Protein AF-A0A316YWG8-F1 (afdb_monomer_lite)

Structure (mmCIF, N/CA/C/O backbone):
data_AF-A0A316YWG8-F1
#
_entry.id   AF-A0A316YWG8-F1
#
loop_
_atom_site.group_PDB
_atom_site.id
_atom_site.type_symbol
_atom_site.label_atom_id
_atom_site.label_alt_id
_atom_site.label_comp_id
_atom_site.label_asym_id
_atom_site.label_entity_id
_atom_site.label_seq_id
_atom_site.pdbx_PDB_ins_code
_atom_site.Cartn_x
_atom_site.Cartn_y
_atom_site.Cartn_z
_atom_site.occupancy
_atom_site.B_iso_or_equiv
_atom_site.auth_seq_id
_atom_site.auth_comp_id
_atom_site.auth_asym_id
_atom_site.auth_atom_id
_atom_site.pdbx_PDB_model_num
ATOM 1 N N . MET A 1 1 ? 37.480 -2.424 -71.194 1.00 43.38 1 MET A N 1
ATOM 2 C CA . MET A 1 1 ? 38.834 -2.906 -70.848 1.00 43.38 1 MET A CA 1
ATOM 3 C C . MET A 1 1 ? 39.618 -1.777 -70.193 1.00 43.38 1 MET A C 1
ATOM 5 O O . MET A 1 1 ? 40.164 -0.928 -70.881 1.00 43.38 1 MET A O 1
ATOM 9 N N . LYS A 1 2 ? 39.596 -1.733 -68.860 1.00 41.53 2 LYS A N 1
ATOM 10 C CA . LYS A 1 2 ? 40.517 -0.982 -67.996 1.00 41.53 2 LYS A CA 1
ATOM 11 C C . LYS A 1 2 ? 40.882 -1.953 -66.865 1.00 41.53 2 LYS A C 1
ATOM 13 O O . LYS A 1 2 ? 39.951 -2.590 -66.371 1.00 41.53 2 LYS A O 1
ATOM 18 N N . PRO A 1 3 ? 42.167 -2.150 -66.537 1.00 50.19 3 PRO A N 1
ATOM 19 C CA . PRO A 1 3 ? 42.565 -3.205 -65.624 1.00 50.19 3 PRO A CA 1
ATOM 20 C C . PRO A 1 3 ? 42.399 -2.793 -64.160 1.00 50.19 3 PRO A C 1
ATOM 22 O O . PRO A 1 3 ? 42.639 -1.653 -63.766 1.00 50.19 3 PRO A O 1
ATOM 25 N N . GLU A 1 4 ? 41.968 -3.796 -63.411 1.00 38.09 4 GLU A N 1
ATOM 26 C CA . GLU A 1 4 ? 41.972 -3.977 -61.967 1.00 38.09 4 GLU A CA 1
ATOM 27 C C . GLU A 1 4 ? 43.426 -3.995 -61.458 1.00 38.09 4 GLU A C 1
ATOM 29 O O . GLU A 1 4 ? 44.280 -4.635 -62.077 1.00 38.09 4 GLU A O 1
ATOM 34 N N . LEU A 1 5 ? 43.726 -3.293 -60.360 1.00 42.53 5 LEU A N 1
ATOM 35 C CA . LEU A 1 5 ? 44.992 -3.456 -59.643 1.00 42.53 5 LEU A CA 1
ATOM 36 C C . LEU A 1 5 ? 44.695 -3.920 -58.218 1.00 42.53 5 LEU A C 1
ATOM 38 O O . LEU A 1 5 ? 44.210 -3.163 -57.378 1.00 42.53 5 LEU A O 1
ATOM 42 N N . THR A 1 6 ? 44.995 -5.192 -57.998 1.00 42.78 6 THR A N 1
ATOM 43 C CA . THR A 1 6 ? 44.962 -5.912 -56.728 1.00 42.78 6 THR A CA 1
ATOM 44 C C . THR A 1 6 ? 46.367 -5.898 -56.122 1.00 42.78 6 THR A C 1
ATOM 46 O O . THR A 1 6 ? 47.330 -6.219 -56.813 1.00 42.78 6 THR A O 1
ATOM 49 N N . ALA A 1 7 ? 46.483 -5.563 -54.835 1.00 41.59 7 ALA A N 1
ATOM 50 C CA . ALA A 1 7 ? 47.613 -5.885 -53.950 1.00 41.59 7 ALA A CA 1
ATOM 51 C C . ALA A 1 7 ? 47.060 -5.843 -52.509 1.00 41.59 7 ALA A C 1
ATOM 53 O O . ALA A 1 7 ? 46.638 -4.785 -52.053 1.00 41.59 7 ALA A O 1
ATOM 54 N N . GLN A 1 8 ? 46.679 -6.965 -51.893 1.00 37.94 8 GLN A N 1
ATOM 55 C CA . GLN A 1 8 ? 47.493 -7.940 -51.145 1.00 37.94 8 GLN A CA 1
ATOM 56 C C . GLN A 1 8 ? 48.410 -7.350 -50.053 1.00 37.94 8 GLN A C 1
ATOM 58 O O . GLN A 1 8 ? 49.479 -6.820 -50.327 1.00 37.94 8 GLN A O 1
ATOM 63 N N . GLU A 1 9 ? 47.888 -7.483 -48.825 1.00 39.56 9 GLU A N 1
ATOM 64 C CA . GLU A 1 9 ? 48.485 -7.820 -47.521 1.00 39.56 9 GLU A CA 1
ATOM 65 C C . GLU A 1 9 ? 49.956 -7.505 -47.220 1.00 39.56 9 GLU A C 1
ATOM 67 O O . GLU A 1 9 ? 50.864 -7.986 -47.887 1.00 39.56 9 GLU A O 1
ATOM 72 N N . GLN A 1 10 ? 50.170 -6.895 -46.046 1.00 41.22 10 GLN A N 1
ATOM 73 C CA . GLN A 1 10 ? 51.185 -7.351 -45.093 1.00 41.22 10 GLN A CA 1
ATOM 74 C C . GLN A 1 10 ? 50.813 -6.950 -43.657 1.00 41.22 10 GLN A C 1
ATOM 76 O O . GLN A 1 10 ? 50.554 -5.793 -43.334 1.00 41.22 10 GLN A O 1
ATOM 81 N N . THR A 1 11 ? 50.772 -7.970 -42.810 1.00 39.00 11 THR A N 1
ATOM 82 C CA . THR A 1 11 ? 50.592 -7.970 -41.360 1.00 39.00 11 THR A CA 1
ATOM 83 C C . THR A 1 11 ? 51.783 -7.361 -40.618 1.00 39.00 11 THR A C 1
ATOM 85 O O . THR A 1 11 ? 52.912 -7.788 -40.849 1.00 39.00 11 THR A O 1
ATOM 88 N N . THR A 1 12 ? 51.534 -6.523 -39.609 1.00 34.84 12 THR A N 1
ATOM 89 C CA . THR A 1 12 ? 52.398 -6.430 -38.420 1.00 34.84 12 THR A CA 1
ATOM 90 C C . THR A 1 12 ? 51.539 -6.317 -37.162 1.00 34.84 12 THR A C 1
ATOM 92 O O . THR A 1 12 ? 50.794 -5.363 -36.950 1.00 34.84 12 THR A O 1
ATOM 95 N N . ALA A 1 13 ? 51.632 -7.344 -36.319 1.00 42.56 13 ALA A N 1
ATOM 96 C CA . ALA A 1 13 ? 51.191 -7.290 -34.939 1.00 42.56 13 ALA A CA 1
ATOM 97 C C . ALA A 1 13 ? 52.120 -6.342 -34.170 1.00 42.56 13 ALA A C 1
ATOM 99 O O . ALA A 1 13 ? 53.332 -6.544 -34.153 1.00 42.56 13 ALA A O 1
ATOM 100 N N . SER A 1 14 ? 51.553 -5.343 -33.502 1.00 36.62 14 SER A N 1
ATOM 101 C CA . SER A 1 14 ? 52.234 -4.646 -32.417 1.00 36.62 14 SER A CA 1
ATOM 102 C C . SER A 1 14 ? 51.256 -4.521 -31.263 1.00 36.62 14 SER A C 1
ATOM 104 O O . SER A 1 14 ? 50.331 -3.712 -31.284 1.00 36.62 14 SER A O 1
ATOM 106 N N . GLY A 1 15 ? 51.447 -5.386 -30.268 1.00 44.06 15 GLY A N 1
ATOM 107 C CA . GLY A 1 15 ? 50.802 -5.253 -28.978 1.00 44.06 15 GLY A CA 1
ATOM 108 C C . GLY A 1 15 ? 51.236 -3.947 -28.325 1.00 44.06 15 GLY A C 1
ATOM 109 O O . GLY A 1 15 ? 52.422 -3.697 -28.135 1.00 44.06 15 GLY A O 1
ATOM 110 N N . GLN A 1 16 ? 50.257 -3.135 -27.956 1.00 47.31 16 GLN A N 1
ATOM 111 C CA . GLN A 1 16 ? 50.410 -2.133 -26.916 1.00 47.31 16 GLN A CA 1
ATOM 112 C C . GLN A 1 16 ? 49.324 -2.400 -25.883 1.00 47.31 16 GLN A C 1
ATOM 114 O O . GLN A 1 16 ? 48.180 -1.971 -25.999 1.00 47.31 16 GLN A O 1
ATOM 119 N N . GLN A 1 17 ? 49.710 -3.181 -24.878 1.00 45.31 17 GLN A N 1
ATOM 120 C CA . GLN A 1 17 ? 49.086 -3.130 -23.570 1.00 45.31 17 GLN A CA 1
ATOM 121 C C . GLN A 1 17 ? 49.358 -1.731 -23.017 1.00 45.31 17 GLN A C 1
ATOM 123 O O . GLN A 1 17 ? 50.518 -1.338 -22.904 1.00 45.31 17 GLN A O 1
ATOM 128 N N . ASN A 1 18 ? 48.314 -0.981 -22.677 1.00 39.59 18 ASN A N 1
ATOM 129 C CA . ASN A 1 18 ? 48.477 0.191 -21.834 1.00 39.59 18 ASN A CA 1
ATOM 130 C C . ASN A 1 18 ? 47.377 0.242 -20.775 1.00 39.59 18 ASN A C 1
ATOM 132 O O . ASN A 1 18 ? 46.203 0.421 -21.078 1.00 39.59 18 ASN A O 1
ATOM 136 N N . ALA A 1 19 ? 47.849 -0.005 -19.551 1.00 38.47 19 ALA A N 1
ATOM 137 C CA . ALA A 1 19 ? 47.479 0.579 -18.270 1.00 38.47 19 ALA A CA 1
ATOM 138 C C . ALA A 1 19 ? 45.992 0.832 -17.980 1.00 38.47 19 ALA A C 1
ATOM 140 O O . ALA A 1 19 ? 45.336 1.686 -18.571 1.00 38.47 19 ALA A O 1
ATOM 141 N N . GLY A 1 20 ? 45.516 0.126 -16.952 1.00 42.47 20 GLY A N 1
ATOM 142 C CA . GLY A 1 20 ? 44.212 0.299 -16.335 1.00 42.47 20 GLY A CA 1
ATOM 143 C C . GLY A 1 20 ? 43.920 1.749 -15.959 1.00 42.47 20 GLY A C 1
ATOM 144 O O . GLY A 1 20 ? 44.503 2.295 -15.025 1.00 42.47 20 GLY A O 1
ATOM 145 N N . GLY A 1 21 ? 42.948 2.334 -16.652 1.00 40.19 21 GLY A N 1
ATOM 146 C CA . GLY A 1 21 ? 42.158 3.421 -16.103 1.00 40.19 21 GLY A CA 1
ATOM 147 C C . GLY A 1 21 ? 41.221 2.822 -15.064 1.00 40.19 21 GLY A C 1
ATOM 148 O O . GLY A 1 21 ? 40.270 2.128 -15.418 1.00 40.19 21 GLY A O 1
ATOM 149 N N . GLN A 1 22 ? 41.519 3.029 -13.783 1.00 53.47 22 GLN A N 1
ATOM 150 C CA . GLN A 1 22 ? 40.560 2.759 -12.719 1.00 53.47 22 GLN A CA 1
ATOM 151 C C . GLN A 1 22 ? 39.332 3.630 -12.980 1.00 53.47 22 GLN A C 1
ATOM 153 O O . GLN A 1 22 ? 39.426 4.857 -12.970 1.00 53.47 22 GLN A O 1
ATOM 158 N N . ASP A 1 23 ? 38.199 2.989 -13.264 1.00 52.06 23 ASP A N 1
ATOM 159 C CA . ASP A 1 23 ? 36.925 3.680 -13.396 1.00 52.06 23 ASP A CA 1
ATOM 160 C C . ASP A 1 23 ? 36.646 4.410 -12.064 1.00 52.06 23 ASP A C 1
ATOM 162 O O . ASP A 1 23 ? 36.600 3.765 -11.007 1.00 52.06 23 ASP A O 1
ATOM 166 N N . PRO A 1 24 ? 36.505 5.748 -12.071 1.00 55.75 24 PRO A N 1
ATOM 167 C CA . PRO A 1 24 ? 36.323 6.533 -10.854 1.00 55.75 24 PRO A CA 1
ATOM 168 C C . PRO A 1 24 ? 35.051 6.144 -10.083 1.00 55.75 24 PRO A C 1
ATOM 170 O O . PRO A 1 24 ? 34.994 6.338 -8.869 1.00 55.75 24 PRO A O 1
ATOM 173 N N . ASN A 1 25 ? 34.059 5.531 -10.743 1.00 55.56 25 ASN A N 1
ATOM 174 C CA . ASN A 1 25 ? 32.875 4.990 -10.071 1.00 55.56 25 ASN A CA 1
ATOM 175 C C . ASN A 1 25 ? 33.123 3.629 -9.412 1.00 55.56 25 ASN A C 1
ATOM 177 O O . ASN A 1 25 ? 32.478 3.311 -8.412 1.00 55.56 25 ASN A O 1
ATOM 181 N N . GLN A 1 26 ? 34.066 2.837 -9.923 1.00 59.72 26 GLN A N 1
ATOM 182 C CA . GLN A 1 26 ? 34.433 1.551 -9.330 1.00 59.72 26 GLN A CA 1
ATOM 183 C C . GLN A 1 26 ? 35.180 1.766 -8.007 1.00 59.72 26 GLN A C 1
ATOM 185 O O . GLN A 1 26 ? 34.855 1.136 -7.004 1.00 59.72 26 GLN A O 1
ATOM 190 N N . ALA A 1 27 ? 36.097 2.739 -7.974 1.00 54.56 27 ALA A N 1
ATOM 191 C CA . ALA A 1 27 ? 36.810 3.132 -6.759 1.00 54.56 27 ALA A CA 1
ATOM 192 C C . ALA A 1 27 ? 35.861 3.675 -5.671 1.00 54.56 27 ALA A C 1
ATOM 194 O O . ALA A 1 27 ? 36.019 3.349 -4.496 1.00 54.56 27 ALA A O 1
ATOM 195 N N . ALA A 1 28 ? 34.835 4.446 -6.053 1.00 54.88 28 ALA A N 1
ATOM 196 C CA . ALA A 1 28 ? 33.811 4.934 -5.127 1.00 54.88 28 ALA A CA 1
ATOM 197 C C . ALA A 1 28 ? 32.903 3.806 -4.596 1.00 54.88 28 ALA A C 1
ATOM 199 O O . ALA A 1 28 ? 32.568 3.779 -3.410 1.00 54.88 28 ALA A O 1
ATOM 200 N N . ALA A 1 29 ? 32.534 2.844 -5.450 1.00 53.16 29 ALA A N 1
ATOM 201 C CA . ALA A 1 29 ? 31.731 1.686 -5.058 1.00 53.16 29 ALA A CA 1
ATOM 202 C C . ALA A 1 29 ? 32.493 0.729 -4.126 1.00 53.16 29 ALA A C 1
ATOM 204 O O . ALA A 1 29 ? 31.912 0.192 -3.180 1.00 53.16 29 ALA A O 1
ATOM 205 N N . ASP A 1 30 ? 33.792 0.537 -4.358 1.00 62.47 30 ASP A N 1
ATOM 206 C CA . ASP A 1 30 ? 34.639 -0.295 -3.505 1.00 62.47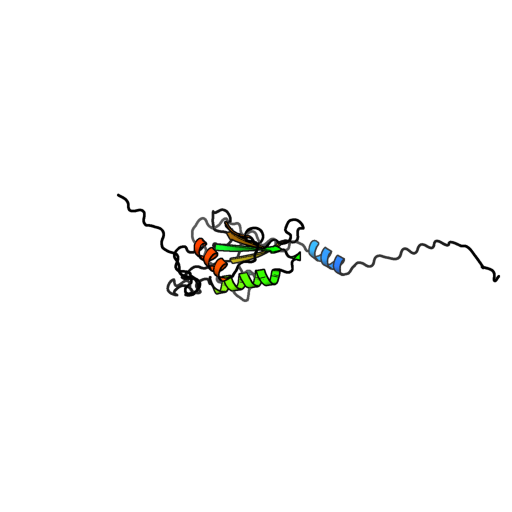 30 ASP A CA 1
ATOM 207 C C . ASP A 1 30 ? 34.958 0.396 -2.171 1.00 62.47 30 ASP A C 1
ATOM 209 O O . ASP A 1 30 ? 34.949 -0.269 -1.136 1.00 62.47 30 ASP A O 1
ATOM 213 N N . ALA A 1 31 ? 35.099 1.728 -2.150 1.00 55.31 31 ALA A N 1
ATOM 214 C CA . ALA A 1 31 ? 35.199 2.510 -0.915 1.00 55.31 31 ALA A CA 1
ATOM 215 C C . ALA A 1 31 ? 33.921 2.426 -0.059 1.00 55.31 31 ALA A C 1
ATOM 217 O O . ALA A 1 31 ? 34.005 2.293 1.160 1.00 55.31 31 ALA A O 1
ATOM 218 N N . TYR A 1 32 ? 32.735 2.425 -0.681 1.00 54.91 32 TYR A N 1
ATOM 219 C CA . TYR A 1 32 ? 31.465 2.209 0.027 1.00 54.91 32 TYR A CA 1
ATOM 220 C C . TYR A 1 32 ? 31.365 0.796 0.622 1.00 54.91 32 TYR A C 1
ATOM 222 O O . TYR A 1 32 ? 30.835 0.607 1.713 1.00 54.91 32 TYR A O 1
ATOM 230 N N . ARG A 1 33 ? 31.901 -0.206 -0.083 1.00 59.28 33 ARG A N 1
ATOM 231 C CA . ARG A 1 33 ? 31.866 -1.617 0.328 1.00 59.28 33 ARG A CA 1
ATOM 232 C C . ARG A 1 33 ? 32.913 -1.956 1.403 1.00 59.28 33 ARG A C 1
ATOM 234 O O . ARG A 1 33 ? 32.719 -2.913 2.146 1.00 59.28 33 ARG A O 1
ATOM 241 N N . GLN A 1 34 ? 34.004 -1.191 1.469 1.00 56.56 34 GLN A N 1
ATOM 242 C CA . GLN A 1 34 ? 35.109 -1.351 2.425 1.00 56.56 34 GLN A CA 1
ATOM 243 C C . GLN A 1 34 ? 35.051 -0.370 3.603 1.00 56.56 34 GLN A C 1
ATOM 245 O O . GLN A 1 34 ? 35.884 -0.463 4.506 1.00 56.56 34 GLN A O 1
ATOM 250 N N . ALA A 1 35 ? 34.081 0.551 3.626 1.00 40.84 35 ALA A N 1
ATOM 251 C CA . ALA A 1 35 ? 33.812 1.351 4.810 1.00 40.84 35 ALA A CA 1
ATOM 252 C C . ALA A 1 35 ? 33.574 0.397 5.996 1.00 40.84 35 ALA A C 1
ATOM 254 O O . ALA A 1 35 ? 32.731 -0.502 5.889 1.00 40.84 35 ALA A O 1
ATOM 255 N N . PRO A 1 36 ? 34.317 0.532 7.113 1.00 42.00 36 PRO A N 1
ATOM 256 C CA . PRO A 1 36 ? 34.055 -0.288 8.281 1.00 42.00 36 PRO A CA 1
ATOM 257 C C . PRO A 1 36 ? 32.599 -0.072 8.688 1.00 42.00 36 PRO A C 1
ATOM 259 O O . PRO A 1 36 ? 32.086 1.043 8.588 1.00 42.00 36 PRO A O 1
ATOM 262 N N . ALA A 1 37 ? 31.943 -1.135 9.151 1.00 45.50 37 ALA A N 1
ATOM 263 C CA . ALA A 1 37 ? 30.618 -1.105 9.758 1.00 45.50 37 ALA A CA 1
ATOM 264 C C . ALA A 1 37 ? 30.636 -0.288 11.068 1.00 45.50 37 ALA A C 1
ATOM 266 O O . ALA A 1 37 ? 30.375 -0.795 12.155 1.00 45.50 37 ALA A O 1
ATOM 267 N N . ALA A 1 38 ? 30.961 0.999 10.990 1.00 42.22 38 ALA A N 1
ATOM 268 C CA . ALA A 1 38 ? 30.887 1.971 12.066 1.00 42.22 38 ALA A CA 1
ATOM 269 C C . ALA A 1 38 ? 29.437 2.453 12.205 1.00 42.22 38 ALA A C 1
ATOM 271 O O . ALA A 1 38 ? 29.119 3.629 12.109 1.00 42.22 38 ALA A O 1
ATOM 272 N N . ALA A 1 39 ? 28.554 1.478 12.378 1.00 39.12 39 ALA A N 1
ATOM 273 C CA . ALA A 1 39 ? 27.270 1.587 13.044 1.00 39.12 39 ALA A CA 1
ATOM 274 C C . ALA A 1 39 ? 26.880 0.182 13.529 1.00 39.12 39 ALA A C 1
ATOM 276 O O . ALA A 1 39 ? 25.734 -0.246 13.424 1.00 39.12 39 ALA A O 1
ATOM 277 N N . ALA A 1 40 ? 27.839 -0.545 14.113 1.00 40.59 40 ALA A N 1
ATOM 278 C CA . ALA A 1 40 ? 27.528 -1.346 15.285 1.00 40.59 40 ALA A CA 1
ATOM 279 C C . ALA A 1 40 ? 27.046 -0.361 16.363 1.00 40.59 40 ALA A C 1
ATOM 281 O O . ALA A 1 40 ? 27.808 0.069 17.228 1.00 40.59 40 ALA A O 1
ATOM 282 N N . ALA A 1 41 ? 25.798 0.098 16.215 1.00 37.72 41 ALA A N 1
ATOM 283 C CA . ALA A 1 41 ? 25.099 0.867 17.219 1.00 37.72 41 ALA A CA 1
ATOM 284 C C . ALA A 1 41 ? 25.224 0.068 18.508 1.00 37.72 41 ALA A C 1
ATOM 286 O O . ALA A 1 41 ? 24.906 -1.123 18.535 1.00 37.72 41 ALA A O 1
ATOM 287 N N . ALA A 1 42 ? 25.799 0.721 19.512 1.00 36.97 42 ALA A N 1
ATOM 288 C CA . ALA A 1 42 ? 26.054 0.161 20.817 1.00 36.97 42 ALA A CA 1
ATOM 289 C C . ALA A 1 42 ? 24.879 -0.723 21.235 1.00 36.97 42 ALA A C 1
ATOM 291 O O . ALA A 1 42 ? 23.740 -0.263 21.336 1.00 36.97 42 ALA A O 1
ATOM 292 N N . SER A 1 43 ? 25.181 -2.003 21.435 1.00 40.59 43 SER A N 1
ATOM 293 C CA . SER A 1 43 ? 24.289 -2.953 22.071 1.00 40.59 43 SER A CA 1
ATOM 294 C C . SER A 1 43 ? 24.037 -2.4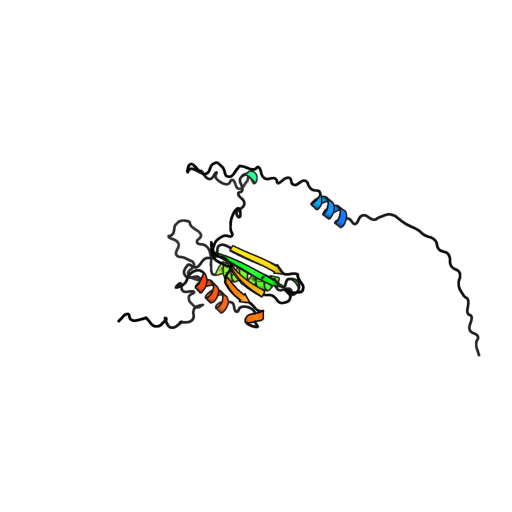45 23.491 1.00 40.59 43 SER A C 1
ATOM 296 O O . SER A 1 43 ? 24.765 -2.781 24.420 1.00 40.59 43 SER A O 1
ATOM 298 N N . ARG A 1 44 ? 23.043 -1.569 23.664 1.00 40.56 44 ARG A N 1
ATOM 299 C CA . ARG A 1 44 ? 22.315 -1.504 24.925 1.00 40.56 44 ARG A CA 1
ATOM 300 C C . ARG A 1 44 ? 21.373 -2.688 24.852 1.00 40.56 44 ARG A C 1
ATOM 302 O O . ARG A 1 44 ? 20.393 -2.682 24.112 1.00 40.56 44 ARG A O 1
ATOM 309 N N . THR A 1 45 ? 21.808 -3.757 25.498 1.00 31.80 45 THR A N 1
ATOM 310 C CA . THR A 1 45 ? 21.059 -4.987 25.701 1.00 31.80 45 THR A CA 1
ATOM 311 C C . THR A 1 45 ? 19.608 -4.665 26.035 1.00 31.80 45 THR A C 1
ATOM 313 O O . THR A 1 45 ? 19.335 -3.804 26.866 1.00 31.80 45 THR A O 1
ATOM 316 N N . ALA A 1 46 ? 18.681 -5.387 25.410 1.00 36.34 46 ALA A N 1
ATOM 317 C CA . ALA A 1 46 ? 17.246 -5.371 25.688 1.00 36.34 46 ALA A CA 1
ATOM 318 C C . ALA A 1 46 ? 16.896 -5.924 27.093 1.00 36.34 46 ALA A C 1
ATOM 320 O O . ALA A 1 46 ? 15.868 -6.570 27.266 1.00 36.34 46 ALA A O 1
ATOM 321 N N . GLN A 1 47 ? 17.772 -5.730 28.081 1.00 40.59 47 GLN A N 1
ATOM 322 C CA . GLN A 1 47 ? 17.804 -6.489 29.328 1.00 40.59 47 GLN A CA 1
ATOM 323 C C . GLN A 1 47 ? 17.510 -5.654 30.582 1.00 40.59 47 GLN A C 1
ATOM 325 O O . GLN A 1 47 ? 17.754 -6.137 31.675 1.00 40.59 47 GLN A O 1
ATOM 330 N N . ASP A 1 48 ? 16.927 -4.459 30.440 1.00 29.38 48 ASP A N 1
ATOM 331 C CA . ASP A 1 48 ? 16.512 -3.629 31.587 1.00 29.38 48 ASP A CA 1
ATOM 332 C C . ASP A 1 48 ? 15.028 -3.202 31.523 1.00 29.38 48 ASP A C 1
ATOM 334 O O . ASP A 1 48 ? 14.641 -2.173 32.069 1.00 29.38 48 ASP A O 1
ATOM 338 N N . CYS A 1 49 ? 14.159 -3.989 30.873 1.00 39.81 49 CYS A N 1
ATOM 339 C CA . CYS A 1 49 ? 12.711 -3.714 30.814 1.00 39.81 49 CYS A CA 1
ATOM 340 C C . CYS A 1 49 ? 11.852 -4.638 31.705 1.00 39.81 49 CYS A C 1
ATOM 342 O O . CYS A 1 49 ? 10.637 -4.678 31.527 1.00 39.81 49 CYS A O 1
ATOM 344 N N . GLU A 1 50 ? 12.435 -5.390 32.648 1.00 36.88 50 GLU A N 1
ATOM 345 C CA . GLU A 1 50 ? 11.660 -6.263 33.561 1.00 36.88 50 GLU A CA 1
ATOM 346 C C . GLU A 1 50 ? 11.172 -5.569 34.843 1.00 36.88 50 GLU A C 1
ATOM 348 O O . GLU A 1 50 ? 10.306 -6.091 35.542 1.00 36.88 50 GLU A O 1
ATOM 353 N N . THR A 1 51 ? 11.621 -4.350 35.127 1.00 35.88 51 THR A N 1
ATOM 354 C CA . THR A 1 51 ? 11.050 -3.515 36.192 1.00 35.88 51 THR A CA 1
ATOM 355 C C . THR A 1 51 ? 10.556 -2.226 35.571 1.00 35.88 51 THR A C 1
ATOM 357 O O . THR A 1 51 ? 11.350 -1.400 35.133 1.00 35.88 51 THR A O 1
ATOM 360 N N . GLY A 1 52 ? 9.233 -2.093 35.472 1.00 44.78 52 GLY A N 1
ATOM 361 C CA . GLY A 1 52 ? 8.565 -1.003 34.774 1.00 44.78 52 GLY A CA 1
ATOM 362 C C . GLY A 1 52 ? 8.978 0.383 35.259 1.00 44.78 52 GLY A C 1
ATOM 363 O O . GLY A 1 52 ? 8.364 0.916 36.169 1.00 44.78 52 GLY A O 1
ATOM 364 N N . GLN A 1 53 ? 9.961 0.981 34.590 1.00 40.34 53 GLN A N 1
ATOM 365 C CA . GLN A 1 53 ? 10.114 2.422 34.409 1.00 40.34 53 GLN A CA 1
ATOM 366 C C . GLN A 1 53 ? 11.174 2.678 33.331 1.00 40.34 53 GLN A C 1
ATOM 368 O O . GLN A 1 53 ? 12.356 2.844 33.610 1.00 40.34 53 GLN A O 1
ATOM 373 N N . CYS A 1 54 ? 10.736 2.749 32.075 1.00 37.00 54 CYS A N 1
ATOM 374 C CA . CYS A 1 54 ? 11.512 3.405 31.031 1.00 37.00 54 CYS A CA 1
ATOM 375 C C . CYS A 1 54 ? 11.054 4.865 30.999 1.00 37.00 54 CYS A C 1
ATOM 377 O O . CYS A 1 54 ? 10.023 5.181 30.407 1.00 37.00 54 CYS A O 1
ATOM 379 N N . VAL A 1 55 ? 11.771 5.754 31.684 1.00 41.22 55 VAL A N 1
ATOM 380 C CA . VAL A 1 55 ? 11.649 7.193 31.419 1.00 41.22 55 VAL A CA 1
ATOM 381 C C . VAL A 1 55 ? 12.209 7.421 30.019 1.00 41.22 55 VAL A C 1
ATOM 383 O O . VAL A 1 55 ? 13.395 7.204 29.788 1.00 41.22 55 VAL A O 1
ATOM 386 N N . ALA A 1 56 ? 11.343 7.768 29.068 1.00 54.19 56 ALA A N 1
ATOM 387 C CA . ALA A 1 56 ? 11.779 8.209 27.752 1.00 54.19 56 ALA A CA 1
ATOM 388 C C . ALA A 1 56 ? 12.594 9.496 27.946 1.00 54.19 56 ALA A C 1
ATOM 390 O O . ALA A 1 56 ? 12.041 10.504 28.381 1.00 54.19 56 ALA A O 1
ATOM 391 N N . GLU A 1 57 ? 13.907 9.447 27.708 1.00 59.34 57 GLU A N 1
ATOM 392 C CA . GLU A 1 57 ? 14.713 10.666 27.631 1.00 59.34 57 GLU A CA 1
ATOM 393 C C . GLU A 1 57 ? 14.135 11.551 26.515 1.00 59.34 57 GLU A C 1
ATOM 395 O O . GLU A 1 57 ? 13.827 11.064 25.425 1.00 59.34 57 GLU A O 1
ATOM 400 N N . GLU A 1 58 ? 13.919 12.830 26.821 1.00 75.81 58 GLU A N 1
ATOM 401 C CA . GLU A 1 58 ? 13.370 13.817 25.891 1.00 75.81 58 GLU A CA 1
ATOM 402 C C . GLU A 1 58 ? 14.317 13.965 24.689 1.00 75.81 58 GLU A C 1
ATOM 404 O O . GLU A 1 58 ? 15.512 14.218 24.857 1.00 75.81 58 GLU A O 1
ATOM 409 N N . GLU A 1 59 ? 13.801 13.744 23.478 1.00 80.88 59 GLU A N 1
ATOM 410 C CA . GLU A 1 59 ? 14.585 13.836 22.244 1.00 80.88 59 GLU A CA 1
ATOM 411 C C . GLU A 1 59 ? 15.045 15.286 22.032 1.00 80.88 59 GLU A C 1
ATOM 413 O O . GLU A 1 59 ? 14.223 16.201 21.981 1.00 80.88 59 GLU A O 1
ATOM 418 N N . ASP A 1 60 ? 16.356 15.506 21.901 1.00 88.75 60 ASP A N 1
ATOM 419 C CA . ASP A 1 60 ? 16.928 16.826 21.627 1.00 88.75 60 ASP A CA 1
ATOM 420 C C . ASP A 1 60 ? 17.128 16.975 20.109 1.00 88.75 60 ASP A C 1
ATOM 422 O O . ASP A 1 60 ? 18.008 16.310 19.549 1.00 88.75 60 ASP A O 1
ATOM 426 N N . PRO A 1 61 ? 16.388 17.872 19.422 1.00 86.94 61 PRO A N 1
ATOM 427 C CA . PRO A 1 61 ? 16.471 18.041 17.969 1.00 86.94 61 PRO A CA 1
ATOM 428 C C . PRO A 1 61 ? 17.867 18.403 17.444 1.00 86.94 61 PRO A C 1
ATOM 430 O O . PRO A 1 61 ? 18.128 18.265 16.249 1.00 86.94 61 PRO A O 1
ATOM 433 N N . MET A 1 62 ? 18.760 18.894 18.309 1.00 91.94 62 MET A N 1
ATOM 434 C CA . MET A 1 62 ? 20.116 19.305 17.942 1.00 91.94 62 MET A CA 1
ATOM 435 C C . MET A 1 62 ? 21.173 18.224 18.207 1.00 91.94 62 MET A C 1
ATOM 437 O O . MET A 1 62 ? 22.339 18.439 17.869 1.00 91.94 62 MET A O 1
ATOM 441 N N . LYS A 1 63 ? 20.798 17.072 18.782 1.00 92.12 63 LYS A N 1
ATOM 442 C CA . LYS A 1 63 ? 21.724 15.984 19.134 1.00 92.12 63 LYS A CA 1
ATOM 443 C C . LYS A 1 63 ? 21.309 14.661 18.482 1.00 92.12 63 LYS A C 1
ATOM 445 O O . LYS A 1 63 ? 20.461 13.955 19.037 1.00 92.12 63 LYS A O 1
ATOM 450 N N . PRO A 1 64 ? 21.912 14.275 17.340 1.00 89.38 64 PRO A N 1
ATOM 451 C CA . PRO A 1 64 ? 21.512 13.074 16.607 1.00 89.38 64 PRO A CA 1
ATOM 452 C C . PRO A 1 64 ? 21.703 11.772 17.393 1.00 89.38 64 PRO A C 1
ATOM 454 O O . PRO A 1 64 ? 21.024 10.786 17.124 1.00 89.38 64 PRO A O 1
ATOM 457 N N . GLU A 1 65 ? 22.591 11.756 18.384 1.00 89.69 65 GLU A N 1
ATOM 458 C CA . GLU A 1 65 ? 22.775 10.636 19.308 1.00 89.69 65 GLU A CA 1
ATOM 459 C C . GLU A 1 65 ? 21.549 10.353 20.191 1.00 89.69 65 GLU A C 1
ATOM 461 O O . GLU A 1 65 ? 21.426 9.243 20.710 1.00 89.69 65 GLU A O 1
ATOM 466 N N . THR A 1 66 ? 20.644 11.326 20.344 1.00 88.69 66 THR A N 1
ATOM 467 C CA . THR A 1 66 ? 19.381 11.165 21.083 1.00 88.69 66 THR A CA 1
ATOM 468 C C . THR A 1 66 ? 18.253 10.612 20.206 1.00 88.69 66 THR A C 1
ATOM 470 O O . THR A 1 66 ? 17.256 10.117 20.731 1.00 88.69 66 THR A O 1
ATOM 473 N N . PHE A 1 67 ? 18.411 10.623 18.875 1.00 90.31 67 PHE A N 1
ATOM 474 C CA . PHE A 1 67 ? 17.363 10.189 17.953 1.00 90.31 67 PHE A CA 1
ATOM 475 C C . PHE A 1 67 ? 17.124 8.686 18.049 1.00 90.31 67 PHE A C 1
ATOM 477 O O . PHE A 1 67 ? 18.031 7.852 17.941 1.00 90.31 67 PHE A O 1
ATOM 484 N N . THR A 1 68 ? 15.853 8.320 18.176 1.00 86.75 68 THR A N 1
ATOM 485 C CA . THR A 1 68 ? 15.429 6.926 18.157 1.00 86.75 68 THR A CA 1
ATOM 486 C C . THR A 1 68 ? 14.861 6.560 16.793 1.00 86.75 68 THR A C 1
ATOM 488 O O . THR A 1 68 ? 13.870 7.117 16.336 1.00 86.75 68 THR A O 1
ATOM 491 N N . ALA A 1 69 ? 15.486 5.577 16.134 1.00 86.50 69 ALA A N 1
ATOM 492 C CA . ALA A 1 69 ? 14.987 5.051 14.869 1.00 86.50 69 ALA A CA 1
ATOM 493 C C . ALA A 1 69 ? 13.540 4.535 15.039 1.00 86.50 69 ALA A C 1
ATOM 495 O O . ALA A 1 69 ? 13.301 3.711 15.927 1.00 86.50 69 ALA A O 1
ATOM 496 N N . PRO A 1 70 ? 12.592 4.956 14.181 1.00 78.69 70 PRO A N 1
ATOM 497 C CA . PRO A 1 70 ? 11.163 4.707 14.387 1.00 78.69 70 PRO A CA 1
ATOM 498 C C . PRO A 1 70 ? 10.758 3.242 14.177 1.00 78.69 70 PRO A C 1
ATOM 500 O O . PRO A 1 70 ? 9.692 2.821 14.614 1.00 78.69 70 PRO A O 1
ATOM 503 N N . LEU A 1 71 ? 11.599 2.446 13.510 1.00 81.75 71 LEU A N 1
ATOM 504 C CA . LEU A 1 71 ? 11.346 1.036 13.231 1.00 81.75 71 LEU A CA 1
ATOM 505 C C . LEU A 1 71 ? 12.422 0.180 13.905 1.00 81.75 71 LEU A C 1
ATOM 507 O O . LEU A 1 71 ? 13.543 0.074 13.412 1.00 81.75 71 LEU A O 1
ATOM 511 N N . ARG A 1 72 ? 12.072 -0.438 15.038 1.00 74.62 72 ARG A N 1
ATOM 512 C CA . ARG A 1 72 ? 12.916 -1.419 15.753 1.00 74.62 72 ARG A CA 1
ATOM 513 C C . ARG A 1 72 ? 12.223 -2.773 15.973 1.00 74.62 72 ARG A C 1
ATOM 515 O O . ARG A 1 72 ? 12.810 -3.665 16.572 1.00 74.62 72 ARG A O 1
ATOM 522 N N . GLY A 1 73 ? 10.989 -2.931 15.489 1.00 78.75 73 GLY A N 1
ATOM 523 C CA . GLY A 1 73 ? 10.137 -4.100 15.719 1.00 78.75 73 GLY A CA 1
ATOM 524 C C . GLY A 1 73 ? 9.303 -4.484 14.488 1.00 78.75 73 GLY A C 1
ATOM 525 O O . GLY A 1 73 ? 9.699 -4.155 13.366 1.00 78.75 73 GLY A O 1
ATOM 526 N N . PRO A 1 74 ? 8.171 -5.196 14.664 1.00 82.94 74 PRO A N 1
ATOM 527 C CA . PRO A 1 74 ? 7.247 -5.483 13.567 1.00 82.94 74 PRO A CA 1
ATOM 528 C C . PRO A 1 74 ? 6.734 -4.189 12.917 1.00 82.94 74 PRO A C 1
ATOM 530 O O . PRO A 1 74 ? 6.814 -3.109 13.503 1.00 82.94 74 PRO A O 1
ATOM 533 N N . LEU A 1 75 ? 6.226 -4.299 11.685 1.00 83.19 75 LEU A N 1
ATOM 534 C CA . LEU A 1 75 ? 5.678 -3.146 10.970 1.00 83.19 75 LEU A CA 1
ATOM 535 C C . LEU A 1 75 ? 4.558 -2.480 11.791 1.00 83.19 75 LEU A C 1
ATOM 537 O O . LEU A 1 75 ? 3.774 -3.199 12.412 1.00 83.19 75 LEU A O 1
ATOM 541 N N . PRO A 1 76 ? 4.447 -1.140 11.761 1.00 86.94 76 PRO A N 1
ATOM 542 C CA . PRO A 1 76 ? 3.326 -0.431 12.367 1.00 86.94 76 PRO A CA 1
ATOM 543 C C . PRO A 1 76 ? 1.985 -0.969 11.854 1.00 86.94 76 PRO A C 1
ATOM 545 O O . PRO A 1 76 ? 1.866 -1.338 10.685 1.00 86.94 76 PRO A O 1
ATOM 548 N N . ASP A 1 77 ? 0.963 -1.012 12.697 1.00 87.19 77 ASP A N 1
ATOM 549 C CA . ASP A 1 77 ? -0.355 -1.529 12.323 1.00 87.19 77 ASP A CA 1
ATOM 550 C C . ASP A 1 77 ? -1.374 -0.385 12.306 1.00 87.19 77 ASP A C 1
ATOM 552 O O . ASP A 1 77 ? -1.507 0.282 13.331 1.00 87.19 77 ASP A O 1
ATOM 556 N N . PRO A 1 78 ? -2.098 -0.140 11.199 1.00 92.94 78 PRO A N 1
ATOM 557 C CA . PRO A 1 78 ? -2.061 -0.861 9.924 1.00 92.94 78 PRO A CA 1
ATOM 558 C C . PRO A 1 78 ? -1.025 -0.299 8.941 1.00 92.94 78 PRO A C 1
ATOM 560 O O . PRO A 1 78 ? -0.910 0.916 8.771 1.00 92.94 78 PRO A O 1
ATOM 563 N N . THR A 1 79 ? -0.325 -1.189 8.223 1.00 94.88 79 THR A N 1
ATOM 564 C CA . THR A 1 79 ? 0.620 -0.820 7.151 1.00 94.88 79 THR A CA 1
ATOM 565 C C . THR A 1 79 ? 0.143 -1.313 5.789 1.00 94.88 79 THR A C 1
ATOM 567 O O . THR A 1 79 ? -0.182 -2.488 5.609 1.00 94.88 79 THR A O 1
ATOM 570 N N . ILE A 1 80 ? 0.167 -0.435 4.786 1.00 97.12 80 ILE A N 1
ATOM 571 C CA . ILE A 1 80 ? -0.061 -0.797 3.384 1.00 97.12 80 ILE A CA 1
ATOM 572 C C . ILE A 1 80 ? 1.270 -1.005 2.666 1.00 97.12 80 ILE A C 1
ATOM 574 O O . ILE A 1 80 ? 2.222 -0.250 2.842 1.00 97.12 80 ILE A O 1
ATOM 578 N N . VAL A 1 81 ? 1.327 -1.999 1.786 1.00 97.81 81 VAL A N 1
ATOM 579 C CA . VAL A 1 81 ? 2.465 -2.213 0.887 1.00 97.81 81 VAL A CA 1
ATOM 580 C C . VAL A 1 81 ? 1.993 -2.152 -0.559 1.00 97.81 81 VAL A C 1
ATOM 582 O O . VAL A 1 81 ? 1.109 -2.907 -0.963 1.00 97.81 81 VAL A O 1
ATOM 585 N N . ILE A 1 82 ? 2.600 -1.271 -1.353 1.00 98.38 82 ILE A N 1
ATOM 586 C CA . ILE A 1 82 ? 2.340 -1.146 -2.788 1.00 98.38 82 ILE A CA 1
ATOM 587 C C . ILE A 1 82 ? 3.526 -1.731 -3.551 1.00 98.38 82 ILE A C 1
ATOM 589 O O . ILE A 1 82 ? 4.581 -1.108 -3.670 1.00 98.38 82 ILE A O 1
ATOM 593 N N . GLU A 1 83 ? 3.346 -2.927 -4.106 1.00 98.00 83 GLU A N 1
ATOM 594 C CA . GLU A 1 83 ? 4.309 -3.511 -5.036 1.00 98.00 83 GLU A CA 1
ATOM 595 C C . GLU A 1 83 ? 4.030 -3.021 -6.453 1.00 98.00 83 GLU A C 1
ATOM 597 O O . GLU A 1 83 ? 2.905 -3.145 -6.944 1.00 98.00 83 GLU A O 1
ATOM 602 N N . PHE A 1 84 ? 5.053 -2.559 -7.166 1.00 98.38 84 PHE A N 1
ATOM 603 C CA . PHE A 1 84 ? 4.890 -2.117 -8.550 1.00 98.38 84 PHE A CA 1
ATOM 604 C C . PHE A 1 84 ? 6.065 -2.533 -9.434 1.00 98.38 84 PHE A C 1
ATOM 606 O O . PHE A 1 84 ? 7.204 -2.651 -8.995 1.00 98.38 84 PHE A O 1
ATOM 613 N N . CYS A 1 85 ? 5.783 -2.752 -10.715 1.00 97.81 85 CYS A N 1
ATOM 614 C CA . CYS A 1 85 ? 6.794 -2.983 -11.736 1.00 97.81 85 CYS A CA 1
ATOM 615 C C . CYS A 1 85 ? 7.614 -1.706 -11.970 1.00 97.81 85 CYS A C 1
ATOM 617 O O . CYS A 1 85 ? 7.114 -0.741 -12.555 1.00 97.81 85 CYS A O 1
ATOM 619 N N . ASP A 1 86 ? 8.884 -1.727 -11.576 1.00 96.38 86 ASP A N 1
ATOM 620 C CA . ASP A 1 86 ? 9.783 -0.579 -11.730 1.00 96.38 86 ASP A CA 1
ATOM 621 C C . ASP A 1 86 ? 10.110 -0.312 -13.211 1.00 96.38 86 ASP A C 1
ATOM 623 O O . ASP A 1 86 ? 9.960 0.799 -13.723 1.00 96.38 86 ASP A O 1
ATOM 627 N N . ARG A 1 87 ? 10.368 -1.389 -13.967 1.00 96.50 87 ARG A N 1
ATOM 628 C CA . ARG A 1 87 ? 10.608 -1.342 -15.423 1.00 96.50 87 ARG A CA 1
ATOM 629 C C . ARG A 1 87 ? 9.427 -0.794 -16.232 1.00 96.50 87 ARG A C 1
ATOM 631 O O . ARG A 1 87 ? 9.597 -0.427 -17.388 1.00 96.50 87 ARG A O 1
ATOM 638 N N . CYS A 1 88 ? 8.235 -0.740 -15.640 1.00 96.81 88 CYS A N 1
ATOM 639 C CA . CYS A 1 88 ? 7.022 -0.238 -16.276 1.00 96.81 88 CYS A CA 1
ATOM 640 C C . CYS A 1 88 ? 6.808 1.270 -16.046 1.00 96.81 88 CYS A C 1
ATOM 642 O O . CYS A 1 88 ? 5.807 1.811 -16.511 1.00 96.81 88 CYS A O 1
ATOM 644 N N . ARG A 1 89 ? 7.725 1.948 -15.331 1.00 96.69 89 ARG A N 1
ATOM 645 C CA . ARG A 1 89 ? 7.651 3.381 -14.984 1.00 96.69 89 ARG A CA 1
ATOM 646 C C . ARG A 1 89 ? 6.399 3.740 -14.172 1.00 96.69 89 ARG A C 1
ATOM 648 O O . ARG A 1 89 ? 5.844 4.826 -14.307 1.00 96.69 89 ARG A O 1
ATOM 655 N N . TRP A 1 90 ? 5.943 2.828 -13.311 1.00 97.31 90 TRP A N 1
ATOM 656 C CA . TRP A 1 90 ? 4.733 3.021 -12.498 1.00 97.31 90 TRP A CA 1
ATOM 657 C C . TRP A 1 90 ? 4.976 3.605 -11.110 1.00 97.31 90 TRP A C 1
ATOM 659 O O . TRP A 1 90 ? 4.010 3.754 -10.364 1.00 97.31 90 TRP A O 1
ATOM 669 N N . LEU A 1 91 ? 6.214 3.999 -10.789 1.00 98.00 91 LEU A N 1
ATOM 670 C CA . LEU A 1 91 ? 6.534 4.684 -9.535 1.00 98.00 91 LEU A CA 1
ATOM 671 C C . LEU A 1 91 ? 5.599 5.879 -9.298 1.00 98.00 91 LEU A C 1
ATOM 673 O O . LEU A 1 91 ? 4.959 5.940 -8.260 1.00 98.00 91 LEU A O 1
ATOM 677 N N . HIS A 1 92 ? 5.411 6.752 -10.295 1.00 97.81 92 HIS A N 1
ATOM 678 C CA . HIS A 1 92 ? 4.522 7.916 -10.168 1.00 97.81 92 HIS A CA 1
ATOM 679 C C . HIS A 1 92 ? 3.084 7.545 -9.790 1.00 97.81 92 HIS A C 1
ATOM 681 O O . HIS A 1 92 ? 2.454 8.235 -8.995 1.00 97.81 92 HIS A O 1
ATOM 687 N N . ARG A 1 93 ? 2.564 6.434 -10.325 1.00 97.62 93 ARG A N 1
ATOM 688 C CA . ARG A 1 93 ? 1.224 5.955 -9.971 1.00 97.62 93 ARG A CA 1
ATOM 689 C C . ARG A 1 93 ? 1.196 5.388 -8.553 1.00 97.62 93 ARG A C 1
ATOM 691 O O . ARG A 1 93 ? 0.230 5.628 -7.839 1.00 97.62 93 ARG A O 1
ATOM 698 N N . ALA A 1 94 ? 2.229 4.646 -8.153 1.00 98.25 94 ALA A N 1
ATOM 699 C CA . ALA A 1 94 ? 2.344 4.106 -6.802 1.00 98.25 94 ALA A CA 1
ATOM 700 C C . ALA A 1 94 ? 2.431 5.232 -5.756 1.00 98.25 94 ALA A C 1
ATOM 702 O O . ALA A 1 94 ? 1.696 5.201 -4.773 1.00 98.25 94 ALA A O 1
ATOM 703 N N . THR A 1 95 ? 3.244 6.260 -6.017 1.00 98.38 95 THR A N 1
ATOM 704 C CA . THR A 1 95 ? 3.347 7.463 -5.180 1.00 98.38 95 THR A CA 1
ATOM 705 C C . THR A 1 95 ? 2.026 8.220 -5.115 1.00 98.38 95 THR A C 1
ATOM 707 O O . THR A 1 95 ? 1.594 8.572 -4.026 1.00 98.38 95 THR A O 1
ATOM 710 N N . TRP A 1 96 ? 1.335 8.420 -6.242 1.00 97.75 96 TRP A N 1
ATOM 711 C CA . TRP A 1 96 ? 0.027 9.081 -6.229 1.00 97.75 96 TRP A CA 1
ATOM 712 C C . TRP A 1 96 ? -0.995 8.323 -5.369 1.00 97.75 96 TRP A C 1
ATOM 714 O O . TRP A 1 96 ? -1.643 8.926 -4.518 1.00 97.75 96 TRP A O 1
ATOM 724 N N . VAL A 1 97 ? -1.086 6.995 -5.521 1.00 98.06 97 VAL A N 1
ATOM 725 C CA . VAL A 1 97 ? -1.952 6.163 -4.667 1.00 98.06 97 VAL A CA 1
ATOM 726 C C . VAL A 1 97 ? -1.562 6.295 -3.192 1.00 98.06 97 VAL A C 1
ATOM 728 O O . VAL A 1 97 ? -2.440 6.452 -2.349 1.00 98.06 97 VAL A O 1
ATOM 731 N N . GLN A 1 98 ? -0.267 6.264 -2.870 1.00 98.00 98 GLN A N 1
ATOM 732 C CA . GLN A 1 98 ? 0.225 6.457 -1.503 1.00 98.00 98 GLN A CA 1
ATOM 733 C C . GLN A 1 98 ? -0.213 7.811 -0.927 1.00 98.00 98 GLN A C 1
ATOM 735 O O . GLN A 1 98 ? -0.769 7.847 0.169 1.00 98.00 98 GLN A O 1
ATOM 740 N N . THR A 1 99 ? -0.008 8.910 -1.659 1.00 96.69 99 THR A N 1
ATOM 741 C CA . THR A 1 99 ? -0.414 10.254 -1.226 1.00 96.69 99 THR A CA 1
ATOM 742 C C . THR A 1 99 ? -1.916 10.323 -0.973 1.00 96.69 99 THR A C 1
ATOM 744 O O . THR A 1 99 ? -2.344 10.787 0.078 1.00 96.69 99 THR A O 1
ATOM 747 N N . GLU A 1 100 ? -2.729 9.808 -1.892 1.00 95.75 100 GLU A N 1
ATOM 748 C CA . GLU A 1 100 ? -4.187 9.822 -1.758 1.00 95.75 100 GLU A CA 1
ATOM 749 C C . GLU A 1 100 ? -4.697 9.019 -0.558 1.00 95.75 100 GLU A C 1
ATOM 751 O O . GLU A 1 100 ? -5.678 9.407 0.087 1.00 95.75 100 GLU A O 1
ATOM 756 N N . LEU A 1 101 ? -4.046 7.894 -0.256 1.00 94.75 101 LEU A N 1
ATOM 757 C CA . LEU A 1 101 ? -4.365 7.092 0.918 1.00 94.75 101 LEU A CA 1
ATOM 758 C C . LEU A 1 101 ? -3.966 7.823 2.203 1.00 94.75 101 LEU A C 1
ATOM 760 O O . LEU A 1 101 ? -4.799 7.917 3.099 1.00 94.75 101 LEU A O 1
ATOM 764 N N . PHE A 1 102 ? -2.771 8.415 2.278 1.00 93.44 102 PHE A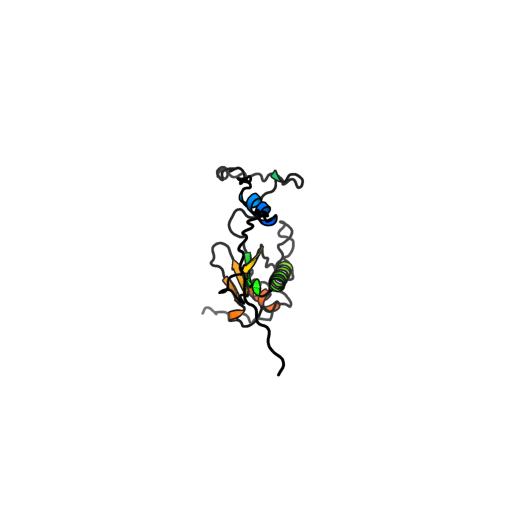 N 1
ATOM 765 C CA . PHE A 1 102 ? -2.352 9.178 3.460 1.00 93.44 102 PHE A CA 1
ATOM 766 C C . PHE A 1 102 ? -3.199 10.426 3.712 1.00 93.44 102 PHE A C 1
ATOM 768 O O . PHE A 1 102 ? -3.506 10.722 4.861 1.00 93.44 102 PHE A O 1
ATOM 775 N N . LEU A 1 103 ? -3.623 11.136 2.663 1.00 89.81 103 LEU A N 1
ATOM 776 C CA . LEU A 1 103 ? -4.526 12.284 2.801 1.00 89.81 103 LEU A CA 1
ATOM 777 C C . LEU A 1 103 ? -5.915 11.879 3.305 1.00 89.81 103 LEU A C 1
ATOM 779 O O . LEU A 1 103 ? -6.591 12.671 3.953 1.00 89.81 103 LEU A O 1
ATOM 783 N N . THR A 1 104 ? -6.348 10.655 3.003 1.00 89.12 104 THR A N 1
ATOM 784 C CA . THR A 1 104 ? -7.650 10.153 3.450 1.00 89.12 104 THR A CA 1
ATOM 785 C C . THR A 1 104 ? -7.555 9.636 4.884 1.00 89.12 104 THR A C 1
ATOM 787 O O . THR A 1 104 ? -8.297 10.088 5.751 1.00 89.12 104 THR A O 1
ATOM 790 N N . PHE A 1 105 ? -6.616 8.724 5.139 1.00 91.06 105 PHE A N 1
ATOM 791 C CA . PHE A 1 105 ? -6.472 7.951 6.374 1.00 91.06 105 PHE A CA 1
ATOM 792 C C . PHE A 1 105 ? -5.397 8.533 7.298 1.00 91.06 105 PHE A C 1
ATOM 794 O O . PHE A 1 105 ? -4.450 7.846 7.684 1.00 91.06 105 PHE A O 1
ATOM 801 N N . GLN A 1 106 ? -5.536 9.814 7.628 1.00 87.44 106 GLN A N 1
ATOM 802 C CA . GLN A 1 106 ? -4.594 10.527 8.487 1.00 87.44 106 GLN A CA 1
ATOM 803 C C . GLN A 1 106 ? -4.639 10.006 9.927 1.00 87.44 106 GLN A C 1
ATOM 805 O O . GLN A 1 106 ? -5.716 9.746 10.470 1.00 87.44 106 GLN A O 1
ATOM 810 N N . LYS A 1 107 ? -3.463 9.904 10.550 1.00 83.38 107 LYS A N 1
ATOM 811 C CA . LYS A 1 107 ? -3.339 9.676 11.989 1.00 83.38 107 LYS A CA 1
ATOM 812 C C . LYS A 1 107 ? -3.837 10.917 12.749 1.00 83.38 107 LYS A C 1
ATOM 814 O O . LYS A 1 107 ? -3.510 12.028 12.329 1.00 83.38 107 LYS A O 1
ATOM 819 N N . PRO A 1 108 ? -4.616 10.765 13.834 1.00 76.94 108 PRO A N 1
ATOM 820 C CA . PRO A 1 108 ? -4.934 11.880 14.725 1.00 76.94 108 PRO A CA 1
ATOM 821 C C . PRO A 1 108 ? -3.651 12.561 15.228 1.00 76.94 108 PRO A C 1
ATOM 823 O O . PRO A 1 108 ? -2.664 11.886 15.509 1.00 76.94 108 PRO A O 1
ATOM 826 N N . HIS A 1 109 ? -3.646 13.894 15.279 1.00 70.31 109 HIS A N 1
ATOM 827 C CA . HIS A 1 109 ? -2.440 14.682 15.563 1.00 70.31 109 HIS A CA 1
ATOM 828 C C . HIS A 1 109 ? -2.190 14.940 17.058 1.00 70.31 109 HIS A C 1
ATOM 830 O O . HIS A 1 109 ? -1.115 15.431 17.395 1.00 70.31 109 HIS A O 1
ATOM 836 N N . ASP A 1 110 ? -3.134 14.623 17.945 1.00 67.75 110 ASP A N 1
ATOM 837 C CA . ASP A 1 110 ? -2.978 14.753 19.392 1.00 67.75 110 ASP A CA 1
ATOM 838 C C . ASP A 1 110 ? -3.267 13.438 20.134 1.00 67.75 110 ASP A C 1
ATOM 840 O O . ASP A 1 110 ? -4.137 12.654 19.760 1.00 67.75 110 ASP A O 1
ATOM 844 N N . ASP A 1 111 ? -2.531 13.209 21.226 1.00 58.88 111 ASP A N 1
ATOM 845 C CA . ASP A 1 111 ? -2.769 12.094 22.160 1.00 58.88 111 ASP A CA 1
ATOM 846 C C . ASP A 1 111 ? -4.042 12.302 22.993 1.00 58.88 111 ASP A C 1
ATOM 848 O O . ASP A 1 111 ? -4.548 11.391 23.658 1.00 58.88 111 ASP A O 1
ATOM 852 N N . SER A 1 112 ? -4.580 13.524 22.962 1.00 54.78 112 SER A N 1
ATOM 853 C CA . SER A 1 112 ? -5.918 13.793 23.445 1.00 54.78 112 SER A CA 1
ATOM 854 C C . SER A 1 112 ? -6.873 13.124 22.460 1.00 54.78 112 SER A C 1
ATOM 856 O O . SER A 1 112 ? -7.045 13.543 21.325 1.00 54.78 112 SER A O 1
ATOM 858 N N . GLN A 1 113 ? -7.543 12.064 22.896 1.00 51.66 113 GLN A N 1
ATOM 859 C CA . GLN A 1 113 ? -8.586 11.362 22.136 1.00 51.66 113 GLN A CA 1
ATOM 860 C C . GLN A 1 113 ? -9.790 12.263 21.749 1.00 51.66 113 GLN A C 1
ATOM 862 O O . GLN A 1 113 ? -10.851 11.756 21.388 1.00 51.66 113 GLN A O 1
ATOM 867 N N . SER A 1 114 ? -9.675 13.591 21.880 1.00 47.62 114 SER A N 1
ATOM 868 C CA . SER A 1 114 ? -10.743 14.571 21.710 1.00 47.62 114 SER A CA 1
ATOM 869 C C . SER A 1 114 ? -10.808 15.195 20.315 1.00 47.62 114 SER A C 1
ATOM 871 O O . SER A 1 114 ? -11.861 15.731 19.955 1.00 47.62 114 SER A O 1
ATOM 873 N N . VAL A 1 115 ? -9.756 15.095 19.491 1.00 53.53 115 VAL A N 1
ATOM 874 C CA . VAL A 1 115 ? -9.868 15.512 18.089 1.00 53.53 115 VAL A CA 1
ATOM 875 C C . VAL A 1 115 ? -10.602 14.421 17.334 1.00 53.53 115 VAL A C 1
ATOM 877 O O . VAL A 1 115 ? -10.100 13.319 17.108 1.00 53.53 115 VAL A O 1
ATOM 880 N N . ALA A 1 116 ? -11.842 14.745 16.962 1.00 55.28 116 ALA A N 1
ATOM 881 C CA . ALA A 1 116 ? -12.664 13.895 16.126 1.00 55.28 116 ALA A CA 1
ATOM 882 C C . ALA A 1 116 ? -11.831 13.414 14.927 1.00 55.28 116 ALA A C 1
ATOM 884 O O . ALA A 1 116 ? -11.143 14.230 14.302 1.00 55.28 116 ALA A O 1
ATOM 885 N N . PRO A 1 117 ? -11.880 12.113 14.603 1.00 60.03 117 PRO A N 1
ATOM 886 C CA . PRO A 1 117 ? -11.106 11.571 13.504 1.00 60.03 117 PRO A CA 1
ATOM 887 C C . PRO A 1 117 ? -11.307 12.366 12.216 1.00 60.03 117 PRO A C 1
ATOM 889 O O . PRO A 1 117 ? -12.356 12.993 12.036 1.00 60.03 117 PRO A O 1
ATOM 892 N N . SER A 1 118 ? -10.342 12.284 11.289 1.00 60.72 118 SER A N 1
ATOM 893 C CA . SER A 1 118 ? -10.503 12.830 9.937 1.00 60.72 118 SER A CA 1
ATOM 894 C C . SER A 1 118 ? -11.915 12.526 9.425 1.00 60.72 118 SER A C 1
ATOM 896 O O . SER A 1 118 ? -12.293 11.367 9.224 1.00 60.72 118 SER A O 1
ATOM 898 N N . LYS A 1 119 ? -12.723 13.580 9.228 1.00 61.38 119 LYS A N 1
ATOM 899 C CA . LYS A 1 119 ? -14.096 13.451 8.710 1.00 61.38 119 LYS A CA 1
ATOM 900 C C . LYS A 1 119 ? -14.121 12.737 7.355 1.00 61.38 119 LYS A C 1
ATOM 902 O O . LYS A 1 119 ? -15.154 12.196 6.980 1.00 61.38 119 LYS A O 1
ATOM 907 N N . ALA A 1 120 ? -13.000 12.744 6.627 1.00 64.56 120 ALA A N 1
ATOM 908 C CA . ALA A 1 120 ? -12.858 12.073 5.343 1.00 64.56 120 ALA A CA 1
ATOM 909 C C . ALA A 1 120 ? -12.708 10.549 5.474 1.00 64.56 120 ALA A C 1
ATOM 911 O O . ALA A 1 120 ? -13.160 9.832 4.583 1.00 64.56 120 ALA A O 1
ATOM 912 N N . SER A 1 121 ? -12.102 10.047 6.557 1.00 67.19 121 SER A N 1
ATOM 913 C CA . SER A 1 121 ? -11.932 8.606 6.788 1.00 67.19 121 SER A CA 1
ATOM 914 C C . SER A 1 121 ? -12.948 7.990 7.746 1.00 67.19 121 SER A C 1
ATOM 916 O O . SER A 1 121 ? -12.948 6.770 7.924 1.00 67.19 121 SER A O 1
ATOM 918 N N . GLY A 1 122 ? -13.756 8.813 8.420 1.00 69.12 122 GLY A N 1
ATOM 919 C CA . GLY A 1 122 ? -14.620 8.359 9.509 1.00 69.12 122 GLY A CA 1
ATOM 920 C C . GLY A 1 122 ? -13.830 7.778 10.690 1.00 69.12 122 GLY A C 1
ATOM 921 O O . GLY A 1 122 ? -14.386 7.066 11.506 1.00 69.12 122 GLY A O 1
ATOM 922 N N . GLY A 1 123 ? -12.523 8.032 10.790 1.00 73.69 123 GLY A N 1
ATOM 923 C CA . GLY A 1 123 ? -11.669 7.498 11.863 1.00 73.69 123 GLY A CA 1
ATOM 924 C C . GLY A 1 123 ? -10.863 6.263 11.551 1.00 73.69 123 GLY A C 1
ATOM 925 O O . GLY A 1 123 ? -10.111 5.808 12.410 1.00 73.69 123 GLY A O 1
ATOM 926 N N . ALA A 1 124 ? -10.896 5.797 10.305 1.00 82.62 124 ALA A N 1
ATOM 927 C CA . ALA A 1 124 ? -9.809 4.972 9.801 1.00 82.62 124 ALA A CA 1
ATOM 928 C C . ALA A 1 124 ? -8.512 5.801 9.684 1.00 82.62 124 ALA A C 1
ATOM 930 O O . ALA A 1 124 ? -8.523 6.913 9.149 1.00 82.62 124 ALA A O 1
ATOM 931 N N . HIS A 1 125 ? -7.391 5.237 10.125 1.00 89.31 125 HIS A N 1
ATOM 932 C CA . HIS A 1 125 ? -6.051 5.785 9.915 1.00 89.31 125 HIS A CA 1
ATOM 933 C C . HIS A 1 125 ? -5.102 4.677 9.453 1.00 89.31 125 HIS A C 1
ATOM 935 O O . HIS A 1 125 ? -5.368 3.495 9.666 1.00 89.31 125 HIS A O 1
ATOM 941 N N . ILE A 1 126 ? -4.015 5.060 8.789 1.00 92.12 126 ILE A N 1
ATOM 942 C CA . ILE A 1 126 ? -2.935 4.158 8.379 1.00 92.12 126 ILE A CA 1
ATOM 943 C C . ILE A 1 126 ? -1.646 4.661 9.018 1.00 92.12 126 ILE A C 1
ATOM 945 O O . ILE A 1 126 ? -1.346 5.850 8.930 1.00 92.12 126 ILE A O 1
ATOM 949 N N . GLU A 1 127 ? -0.875 3.761 9.625 1.00 91.88 127 GLU A N 1
ATOM 950 C CA . GLU A 1 127 ? 0.403 4.111 10.255 1.00 91.88 127 GLU A CA 1
ATOM 951 C C . GLU A 1 127 ? 1.531 4.231 9.225 1.00 91.88 127 GLU A C 1
ATOM 953 O O . GLU A 1 127 ? 2.409 5.084 9.343 1.00 91.88 127 GLU A O 1
ATOM 958 N N . GLY A 1 128 ? 1.509 3.400 8.179 1.00 93.12 128 GLY A N 1
ATOM 959 C CA . GLY A 1 128 ? 2.561 3.397 7.169 1.00 93.12 128 GLY A CA 1
ATOM 960 C C . GLY A 1 128 ? 2.111 2.920 5.797 1.00 93.12 128 GLY A C 1
ATOM 961 O O . GLY A 1 128 ? 1.219 2.085 5.651 1.00 93.12 128 GLY A O 1
ATOM 962 N N . ILE A 1 129 ? 2.776 3.430 4.760 1.00 96.50 129 ILE A N 1
ATOM 963 C CA . ILE A 1 129 ? 2.659 2.921 3.394 1.00 96.50 129 ILE A CA 1
ATOM 964 C C . ILE A 1 129 ? 4.064 2.732 2.836 1.00 96.50 129 ILE A C 1
ATOM 966 O O . ILE A 1 129 ? 4.808 3.703 2.701 1.00 96.50 129 ILE A O 1
ATOM 970 N N . MET A 1 130 ? 4.412 1.504 2.463 1.00 96.31 130 MET A N 1
ATOM 971 C CA . MET A 1 130 ? 5.699 1.175 1.852 1.00 96.31 130 MET A CA 1
ATOM 972 C C . MET A 1 130 ? 5.550 0.966 0.345 1.00 96.31 130 MET A C 1
ATOM 974 O O . MET A 1 130 ? 4.645 0.269 -0.117 1.00 96.31 130 MET A O 1
ATOM 978 N N . LEU A 1 131 ? 6.473 1.534 -0.427 1.00 98.19 131 LEU A N 1
ATOM 979 C CA . LEU A 1 131 ? 6.567 1.321 -1.869 1.00 98.19 131 LEU A CA 1
ATOM 980 C C . LEU A 1 131 ? 7.658 0.289 -2.159 1.00 98.19 131 LEU A C 1
ATOM 982 O O . LEU A 1 131 ? 8.821 0.509 -1.830 1.00 98.19 131 LEU A O 1
ATOM 986 N N . LEU A 1 132 ? 7.292 -0.829 -2.785 1.00 97.75 132 LEU A N 1
ATOM 987 C CA . LEU A 1 132 ? 8.207 -1.932 -3.083 1.00 97.75 132 LEU A CA 1
ATOM 988 C C . LEU A 1 132 ? 8.404 -2.073 -4.605 1.00 97.75 132 LEU A C 1
ATOM 990 O O . LEU A 1 132 ? 7.563 -2.684 -5.281 1.00 97.75 132 LEU A O 1
ATOM 994 N N . PRO A 1 133 ? 9.505 -1.539 -5.170 1.00 98.12 133 PRO A N 1
ATOM 995 C CA . PRO A 1 133 ? 9.808 -1.705 -6.584 1.00 98.12 133 PRO A CA 1
ATOM 996 C C . PRO A 1 133 ? 10.150 -3.164 -6.897 1.00 98.12 133 PRO A C 1
ATOM 998 O O . PRO A 1 133 ? 10.906 -3.828 -6.191 1.00 98.12 133 PRO A O 1
ATOM 1001 N N . GLN A 1 134 ? 9.602 -3.662 -7.999 1.00 97.50 134 GLN A N 1
ATOM 1002 C CA . GLN A 1 134 ? 9.836 -5.008 -8.501 1.00 97.50 134 GLN A CA 1
ATOM 1003 C C . GLN A 1 134 ? 10.558 -4.923 -9.847 1.00 97.50 134 GLN A C 1
ATOM 1005 O O . GLN A 1 134 ? 9.994 -4.474 -10.850 1.00 97.50 134 GLN A O 1
ATOM 1010 N N . THR A 1 135 ? 11.817 -5.361 -9.868 1.00 95.81 135 THR A N 1
ATOM 1011 C CA . THR A 1 135 ? 12.707 -5.262 -11.039 1.00 95.81 135 THR A CA 1
ATOM 1012 C C . THR A 1 135 ? 12.759 -6.552 -11.859 1.00 95.81 135 THR A C 1
ATOM 1014 O O . THR A 1 135 ? 13.050 -6.521 -13.057 1.00 95.81 135 THR A O 1
ATOM 1017 N N . ALA A 1 136 ? 12.422 -7.687 -11.244 1.00 95.31 136 ALA A N 1
ATOM 1018 C CA . ALA A 1 136 ? 12.558 -9.005 -11.847 1.00 95.31 136 ALA A CA 1
ATOM 1019 C C . ALA A 1 136 ? 11.676 -9.209 -13.105 1.00 95.31 136 ALA A C 1
ATOM 1021 O O . ALA A 1 136 ? 10.655 -8.544 -13.324 1.00 95.31 136 ALA A O 1
ATOM 1022 N N . LYS A 1 137 ? 12.070 -10.140 -13.987 1.00 94.19 137 LYS A N 1
ATOM 1023 C CA . LYS A 1 137 ? 11.350 -10.388 -15.252 1.00 94.19 137 LYS A CA 1
ATOM 1024 C C . LYS A 1 137 ? 9.951 -10.956 -15.023 1.00 94.19 137 LYS A C 1
ATOM 1026 O O . LYS A 1 137 ? 8.985 -10.467 -15.605 1.00 94.19 137 LYS A O 1
ATOM 1031 N N . GLN A 1 138 ? 9.840 -11.911 -14.111 1.00 94.69 138 GLN A N 1
ATOM 1032 C CA . GLN A 1 138 ? 8.606 -12.578 -13.701 1.00 94.69 138 GLN A CA 1
ATOM 1033 C C . GLN A 1 138 ? 7.592 -11.641 -13.024 1.00 94.69 138 GLN A C 1
ATOM 1035 O O . GLN A 1 138 ? 6.390 -11.904 -13.033 1.00 94.69 138 GLN A O 1
ATOM 1040 N N . THR A 1 139 ? 8.049 -10.521 -12.459 1.00 93.19 139 THR A N 1
ATOM 1041 C CA . THR A 1 139 ? 7.191 -9.520 -11.809 1.00 93.19 139 THR A CA 1
ATOM 1042 C C . THR A 1 139 ? 6.778 -8.387 -12.754 1.00 93.19 139 THR A C 1
ATOM 1044 O O . THR A 1 139 ? 6.137 -7.424 -12.328 1.00 93.19 139 THR A O 1
ATOM 1047 N N . ALA A 1 140 ? 7.056 -8.520 -14.059 1.00 94.69 140 ALA A N 1
ATOM 1048 C CA . ALA A 1 140 ? 6.621 -7.570 -15.077 1.00 94.69 140 ALA A CA 1
ATOM 1049 C C . ALA A 1 140 ? 5.110 -7.310 -15.008 1.00 94.69 140 ALA A C 1
ATOM 1051 O O . ALA A 1 140 ? 4.290 -8.233 -14.908 1.00 94.69 140 ALA A O 1
ATOM 1052 N N . GLY A 1 141 ? 4.746 -6.032 -15.067 1.00 95.75 141 GLY A N 1
ATOM 1053 C CA . GLY A 1 141 ? 3.361 -5.581 -15.042 1.00 95.75 141 GLY A CA 1
ATOM 1054 C C . GLY A 1 141 ? 2.629 -5.800 -13.714 1.00 95.75 141 GLY A C 1
ATOM 1055 O O . GLY A 1 141 ? 1.398 -5.709 -13.694 1.00 95.75 141 GLY A O 1
ATOM 1056 N N . ARG A 1 142 ? 3.345 -6.106 -12.623 1.00 97.38 142 ARG A N 1
ATOM 1057 C CA . ARG A 1 142 ? 2.772 -6.187 -11.276 1.00 97.38 142 ARG A CA 1
ATOM 1058 C C . ARG A 1 142 ? 2.402 -4.793 -10.770 1.00 97.38 142 ARG A C 1
ATOM 1060 O O . ARG A 1 142 ? 3.184 -3.855 -10.896 1.00 97.38 142 ARG A O 1
ATOM 1067 N N . PHE A 1 143 ? 1.207 -4.685 -10.208 1.00 98.38 143 PHE A N 1
ATOM 1068 C CA . PHE A 1 143 ? 0.786 -3.568 -9.373 1.00 98.38 143 PHE A CA 1
ATOM 1069 C C . PHE A 1 143 ? -0.169 -4.147 -8.329 1.00 98.38 143 PHE A C 1
ATOM 1071 O O . PHE A 1 143 ? -1.290 -4.529 -8.682 1.00 98.38 143 PHE A O 1
ATOM 1078 N N . ARG A 1 144 ? 0.312 -4.316 -7.096 1.00 98.50 144 ARG A N 1
ATOM 1079 C CA . ARG A 1 144 ? -0.435 -4.931 -5.993 1.00 98.50 144 ARG A CA 1
ATOM 1080 C C . ARG A 1 144 ? -0.474 -4.009 -4.797 1.00 98.50 144 ARG A C 1
ATOM 1082 O O . ARG A 1 144 ? 0.521 -3.356 -4.504 1.00 98.50 144 ARG A O 1
ATOM 1089 N N . VAL A 1 145 ? -1.609 -4.001 -4.115 1.00 98.31 145 VAL A N 1
ATOM 1090 C CA . VAL A 1 145 ? -1.793 -3.297 -2.848 1.00 98.31 145 VAL A CA 1
ATOM 1091 C C . VAL A 1 145 ? -2.120 -4.340 -1.792 1.00 98.31 145 VAL A C 1
ATOM 1093 O O . VAL A 1 145 ? -3.085 -5.090 -1.944 1.00 98.31 145 VAL A O 1
ATOM 1096 N N . TRP A 1 146 ? -1.306 -4.391 -0.748 1.00 97.94 146 TRP A N 1
ATOM 1097 C CA . TRP A 1 146 ? -1.441 -5.304 0.380 1.00 97.94 146 TRP A CA 1
ATOM 1098 C C . TRP A 1 146 ? -1.711 -4.533 1.662 1.00 97.94 146 TRP A C 1
ATOM 1100 O O . TRP A 1 146 ? -1.228 -3.414 1.818 1.00 97.94 146 TRP A O 1
ATOM 1110 N N . LEU A 1 147 ? -2.418 -5.170 2.589 1.00 96.44 147 LEU A N 1
ATOM 1111 C CA . LEU A 1 147 ? -2.585 -4.716 3.962 1.00 96.44 147 LEU A CA 1
ATOM 1112 C C . LEU A 1 147 ? -1.910 -5.698 4.916 1.00 96.44 147 LEU A C 1
ATOM 1114 O O . LEU A 1 147 ? -2.219 -6.892 4.911 1.00 96.44 147 LEU A O 1
ATOM 1118 N N . TYR A 1 148 ? -1.024 -5.169 5.746 1.00 94.31 148 TYR A N 1
ATOM 1119 C CA . TYR A 1 148 ? -0.384 -5.859 6.854 1.00 94.31 148 TYR A CA 1
ATOM 1120 C C . TYR A 1 148 ? -1.026 -5.378 8.150 1.00 94.31 148 TYR A C 1
ATOM 1122 O O . TYR A 1 148 ? -1.151 -4.171 8.369 1.00 94.31 148 TYR A O 1
ATOM 1130 N N . ARG A 1 149 ? -1.429 -6.335 8.989 1.00 91.12 149 ARG A N 1
ATOM 1131 C CA . ARG A 1 149 ? -1.929 -6.086 10.343 1.00 91.12 149 ARG A CA 1
ATOM 1132 C C . ARG A 1 149 ? -1.182 -6.948 11.345 1.00 91.12 149 ARG A C 1
ATOM 1134 O O . ARG A 1 149 ? -0.665 -8.006 10.969 1.00 91.12 149 ARG A O 1
ATOM 1141 N N . ASN A 1 150 ? -1.145 -6.524 12.605 1.00 84.88 150 ASN A N 1
ATOM 1142 C CA . ASN A 1 150 ? -0.452 -7.274 13.644 1.00 84.88 150 ASN A CA 1
ATOM 1143 C C . ASN A 1 150 ? -1.041 -8.680 13.778 1.00 84.88 150 ASN A C 1
ATOM 1145 O O . ASN A 1 150 ? -2.258 -8.871 13.818 1.00 84.88 150 ASN A O 1
ATOM 1149 N N . SER A 1 151 ? -0.152 -9.672 13.838 1.00 76.62 151 SER A N 1
ATOM 1150 C CA . SER A 1 151 ? -0.493 -11.079 14.085 1.00 76.62 151 SER A CA 1
ATOM 1151 C C . SER A 1 151 ? -1.447 -11.723 13.059 1.00 76.62 151 SER A C 1
ATOM 1153 O O . SER A 1 151 ? -1.993 -12.792 13.328 1.00 76.62 151 SER A O 1
ATOM 1155 N N . ALA A 1 152 ? -1.634 -11.119 11.878 1.00 84.12 152 ALA A N 1
ATOM 1156 C CA . ALA A 1 152 ? -2.462 -11.645 10.792 1.00 84.12 152 ALA A CA 1
ATOM 1157 C C . ALA A 1 152 ? -1.660 -11.831 9.494 1.00 84.12 152 ALA A C 1
ATOM 1159 O O . ALA A 1 152 ? -0.679 -11.133 9.234 1.00 84.12 152 ALA A O 1
ATOM 1160 N N . ALA A 1 153 ? -2.098 -12.767 8.647 1.00 90.31 153 ALA A N 1
ATOM 1161 C CA . ALA A 1 153 ? -1.528 -12.922 7.313 1.00 90.31 153 ALA A CA 1
ATOM 1162 C C . ALA A 1 153 ? -1.820 -11.677 6.444 1.00 90.31 153 ALA A C 1
ATOM 1164 O O . ALA A 1 153 ? -2.906 -11.096 6.558 1.00 90.31 153 ALA A O 1
ATOM 1165 N N . PRO A 1 154 ? -0.899 -11.275 5.545 1.00 94.69 154 PRO A N 1
ATOM 1166 C CA . PRO A 1 154 ? -1.116 -10.135 4.660 1.00 94.69 154 PRO A CA 1
ATOM 1167 C C . PRO A 1 154 ? -2.350 -10.333 3.779 1.00 94.69 154 PRO A C 1
ATOM 1169 O O . PRO A 1 154 ? -2.521 -11.379 3.150 1.00 94.69 154 PRO A O 1
ATOM 1172 N N . THR A 1 155 ? -3.197 -9.310 3.699 1.00 96.25 155 THR A N 1
ATOM 1173 C CA . THR A 1 155 ? -4.417 -9.335 2.884 1.00 96.25 155 THR A CA 1
ATOM 1174 C C . THR A 1 155 ? -4.181 -8.613 1.562 1.00 96.25 155 THR A C 1
ATOM 1176 O O . THR A 1 155 ? -3.729 -7.468 1.546 1.00 96.25 155 THR A O 1
ATOM 1179 N N . LEU A 1 156 ? -4.487 -9.265 0.439 1.00 97.62 156 LEU A N 1
ATOM 1180 C CA . LEU A 1 156 ? -4.410 -8.647 -0.886 1.00 97.62 156 LEU A CA 1
ATOM 1181 C C . LEU A 1 156 ? -5.641 -7.762 -1.118 1.00 97.62 156 LEU A C 1
ATOM 1183 O O . LEU A 1 156 ? -6.742 -8.277 -1.293 1.00 97.62 156 LEU A O 1
ATOM 1187 N N . LEU A 1 157 ? -5.449 -6.445 -1.167 1.00 96.94 157 LEU A N 1
ATOM 1188 C CA . LEU A 1 157 ? -6.524 -5.481 -1.428 1.00 96.94 157 LEU A CA 1
ATOM 1189 C C . LEU A 1 157 ? -6.749 -5.259 -2.929 1.00 96.94 157 LEU A C 1
ATOM 1191 O O . LEU A 1 157 ? -7.877 -5.076 -3.384 1.00 96.94 157 LEU A O 1
ATOM 1195 N N . TRP A 1 158 ? -5.668 -5.265 -3.716 1.00 98.31 158 TRP A N 1
ATOM 1196 C CA . TRP A 1 158 ? -5.736 -5.067 -5.163 1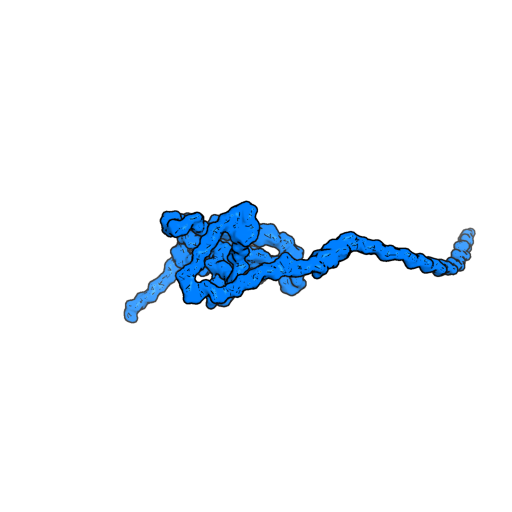.00 98.31 158 TRP A CA 1
ATOM 1197 C C . TRP A 1 158 ? -4.630 -5.819 -5.896 1.00 98.31 158 TRP A C 1
ATOM 1199 O O . TRP A 1 158 ? -3.474 -5.769 -5.485 1.00 98.31 158 TRP A O 1
ATOM 1209 N N . ASP A 1 159 ? -4.950 -6.419 -7.043 1.00 97.88 159 ASP A N 1
ATOM 1210 C CA . ASP A 1 159 ? -3.970 -6.861 -8.041 1.00 97.88 159 ASP A CA 1
ATOM 1211 C C . ASP A 1 159 ? -4.446 -6.452 -9.438 1.00 97.88 159 ASP A C 1
ATOM 1213 O O . ASP A 1 159 ? -5.506 -6.876 -9.906 1.00 97.88 159 ASP A O 1
ATOM 1217 N N . ARG A 1 160 ? -3.630 -5.648 -10.128 1.00 97.38 160 ARG A N 1
ATOM 1218 C CA . ARG A 1 160 ? -3.892 -5.209 -11.504 1.00 97.38 160 ARG A CA 1
ATOM 1219 C C . ARG A 1 160 ? -4.109 -6.369 -12.470 1.00 97.38 160 ARG A C 1
ATOM 1221 O O . ARG A 1 160 ? -4.933 -6.246 -13.367 1.00 97.38 160 ARG A O 1
ATOM 1228 N N . LYS A 1 161 ? -3.362 -7.469 -12.345 1.00 96.00 161 LYS A N 1
ATOM 1229 C CA . LYS A 1 161 ? -3.501 -8.615 -13.258 1.00 96.00 161 LYS A CA 1
ATOM 1230 C C . LYS A 1 161 ? -4.810 -9.365 -13.027 1.00 96.00 161 LYS A C 1
ATOM 1232 O O . LYS A 1 161 ? -5.369 -9.876 -13.986 1.00 96.00 161 LYS A O 1
ATOM 1237 N N . VAL A 1 162 ? -5.298 -9.396 -11.786 1.00 96.38 162 VAL A N 1
ATOM 1238 C CA . VAL A 1 162 ? -6.563 -10.055 -11.425 1.00 96.38 162 VAL A CA 1
ATOM 1239 C C . VAL A 1 162 ? -7.759 -9.200 -11.839 1.00 96.38 162 VAL A C 1
ATOM 1241 O O . VAL A 1 162 ? -8.686 -9.707 -12.456 1.00 96.38 162 VAL A O 1
ATOM 1244 N N . LYS A 1 163 ? -7.731 -7.894 -11.543 1.00 94.88 163 LYS A N 1
ATOM 1245 C CA . LYS A 1 163 ? -8.832 -6.966 -11.861 1.00 94.88 163 LYS A CA 1
ATOM 1246 C C . LYS A 1 163 ? -8.764 -6.368 -13.273 1.00 94.88 163 LYS A C 1
ATOM 1248 O O . LYS A 1 163 ? -9.663 -5.639 -13.671 1.00 94.88 163 LYS A O 1
ATOM 1253 N N . GLY A 1 164 ? -7.691 -6.622 -14.022 1.00 95.31 164 GLY A N 1
ATOM 1254 C CA . GLY A 1 164 ? -7.487 -6.120 -15.387 1.00 95.31 164 GLY A CA 1
ATOM 1255 C C . GLY A 1 164 ? -7.183 -4.620 -15.499 1.00 95.31 164 GLY A C 1
ATOM 1256 O O . GLY A 1 164 ? -6.898 -4.136 -16.592 1.00 95.31 164 GLY A O 1
ATOM 1257 N N . ALA A 1 165 ? -7.196 -3.878 -14.391 1.00 95.00 165 ALA A N 1
ATOM 1258 C CA . ALA A 1 165 ? -7.007 -2.434 -14.366 1.00 95.00 165 ALA A CA 1
ATOM 1259 C C . ALA A 1 165 ? -6.219 -1.979 -13.131 1.00 95.00 165 ALA A C 1
ATOM 1261 O O . ALA A 1 165 ? -6.018 -2.715 -12.160 1.00 95.00 165 ALA A O 1
ATOM 1262 N N . PHE A 1 166 ? -5.746 -0.738 -13.176 1.00 96.62 166 PHE A N 1
ATOM 1263 C CA . PHE A 1 166 ? -5.252 -0.068 -11.977 1.00 96.62 166 PHE A CA 1
ATOM 1264 C C . PHE A 1 166 ? -6.408 0.249 -11.024 1.00 96.62 166 PHE A C 1
ATOM 1266 O O . PHE A 1 166 ? -7.537 0.379 -11.497 1.00 96.62 166 PHE A O 1
ATOM 1273 N N . PRO A 1 167 ? -6.135 0.388 -9.716 1.00 93.69 167 PRO A N 1
ATOM 1274 C CA . PRO A 1 167 ? -7.167 0.775 -8.767 1.00 93.69 167 PRO A CA 1
ATOM 1275 C C . PRO A 1 167 ? -7.760 2.129 -9.136 1.00 93.69 167 PRO A C 1
ATOM 1277 O O . PRO A 1 167 ? -7.027 3.107 -9.302 1.00 93.69 167 PRO A O 1
ATOM 1280 N N . GLU A 1 168 ? -9.086 2.168 -9.239 1.00 94.62 168 GLU A N 1
ATOM 1281 C CA . GLU A 1 168 ? -9.836 3.414 -9.158 1.00 94.62 168 GLU A CA 1
ATOM 1282 C C . GLU A 1 168 ? -9.809 3.880 -7.704 1.00 94.62 168 GLU A C 1
ATOM 1284 O O . GLU A 1 168 ? -9.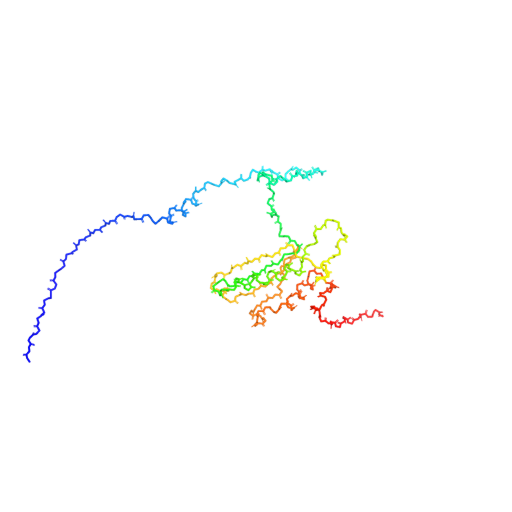945 3.084 -6.768 1.00 94.62 168 GLU A O 1
ATOM 1289 N N . LEU A 1 169 ? -9.588 5.170 -7.496 1.00 92.12 169 LEU A N 1
ATOM 1290 C CA . LEU A 1 169 ? -9.221 5.675 -6.185 1.00 92.12 169 LEU A CA 1
ATOM 1291 C C . LEU A 1 169 ? -10.376 5.567 -5.190 1.00 92.12 169 LEU A C 1
ATOM 1293 O O . LEU A 1 169 ? -10.167 5.240 -4.022 1.00 92.12 169 LEU A O 1
ATOM 1297 N N . LYS A 1 170 ? -11.602 5.783 -5.673 1.00 90.94 170 LYS A N 1
ATOM 1298 C CA . LYS A 1 170 ? -12.810 5.613 -4.865 1.00 90.94 170 LYS A CA 1
ATOM 1299 C C . LYS A 1 170 ? -12.959 4.171 -4.378 1.00 90.94 170 LYS A C 1
ATOM 1301 O O . LYS A 1 170 ? -13.195 3.954 -3.195 1.00 90.94 170 LYS A O 1
ATOM 1306 N N . GLU A 1 171 ? -12.797 3.201 -5.277 1.00 93.56 171 GLU A N 1
ATOM 1307 C CA . GLU A 1 171 ? -12.914 1.775 -4.949 1.00 93.56 171 GLU A CA 1
ATOM 1308 C C . GLU A 1 171 ? -11.811 1.346 -3.978 1.00 93.56 171 GLU A C 1
ATOM 1310 O O . GLU A 1 171 ? -12.082 0.673 -2.986 1.00 93.56 171 GLU A O 1
ATOM 1315 N N . LEU A 1 172 ? -10.571 1.786 -4.209 1.00 95.19 172 LEU A N 1
ATOM 1316 C CA . LEU A 1 172 ? -9.458 1.436 -3.335 1.00 95.19 172 LEU A CA 1
ATOM 1317 C C . LEU A 1 172 ? -9.631 2.006 -1.923 1.00 95.19 172 LEU A C 1
ATOM 1319 O O . LEU A 1 172 ? -9.398 1.282 -0.959 1.00 95.19 172 LEU A O 1
ATOM 1323 N N . LYS A 1 173 ? -10.071 3.265 -1.785 1.00 93.00 173 LYS A N 1
ATOM 1324 C CA . LYS A 1 173 ? -10.354 3.873 -0.473 1.00 93.00 173 LYS A CA 1
ATOM 1325 C C . LYS A 1 173 ? -11.448 3.094 0.269 1.00 93.00 173 LYS A C 1
ATOM 1327 O O . LYS A 1 173 ? -11.280 2.814 1.452 1.00 93.00 173 LYS A O 1
ATOM 1332 N N . GLN A 1 174 ? -12.512 2.675 -0.422 1.00 91.38 174 GLN A N 1
ATOM 1333 C CA . GLN A 1 174 ? -13.567 1.836 0.164 1.00 91.38 174 GLN A CA 1
ATOM 1334 C C . GLN A 1 174 ? -13.022 0.491 0.664 1.00 91.38 174 GLN A C 1
ATOM 1336 O O . GLN A 1 174 ? -13.233 0.158 1.827 1.00 91.38 174 GLN A O 1
ATOM 1341 N N . ILE A 1 175 ? -12.267 -0.231 -0.176 1.00 93.69 175 ILE A N 1
ATOM 1342 C CA . ILE A 1 175 ? -11.650 -1.517 0.188 1.00 93.69 175 ILE A CA 1
ATOM 1343 C C . ILE A 1 175 ? -10.745 -1.343 1.413 1.00 93.69 175 ILE A C 1
ATOM 1345 O O . ILE A 1 175 ? -10.873 -2.074 2.389 1.00 93.69 175 ILE A O 1
ATOM 1349 N N . VAL A 1 176 ? -9.846 -0.355 1.390 1.00 93.56 176 VAL A N 1
ATOM 1350 C CA . VAL A 1 176 ? -8.934 -0.084 2.511 1.00 93.56 176 VAL A CA 1
ATOM 1351 C C . VAL A 1 176 ? -9.717 0.179 3.797 1.00 93.56 176 VAL A C 1
ATOM 1353 O O . VAL A 1 176 ? -9.410 -0.413 4.830 1.00 93.56 176 VAL A O 1
ATOM 1356 N N . ARG A 1 177 ? -10.762 1.007 3.735 1.00 90.56 177 ARG A N 1
ATOM 1357 C CA . ARG A 1 177 ? -11.598 1.322 4.894 1.00 90.56 177 ARG A CA 1
ATOM 1358 C C . ARG A 1 177 ? -12.334 0.102 5.442 1.00 90.56 177 ARG A C 1
ATOM 1360 O O . ARG A 1 177 ? -12.338 -0.082 6.655 1.00 90.56 177 ARG A O 1
ATOM 1367 N N . ASP A 1 178 ? -12.878 -0.754 4.582 1.00 90.19 178 ASP A N 1
ATOM 1368 C CA . ASP A 1 178 ? -13.577 -1.976 5.007 1.00 90.19 178 ASP A CA 1
ATOM 1369 C C . ASP A 1 178 ? -12.665 -2.924 5.803 1.00 90.19 178 ASP A C 1
ATOM 1371 O O . ASP A 1 178 ? -13.131 -3.631 6.696 1.00 90.19 178 ASP A O 1
ATOM 1375 N N . HIS A 1 179 ? -11.357 -2.905 5.524 1.00 90.81 179 HIS A N 1
ATOM 1376 C CA . HIS A 1 179 ? -10.372 -3.717 6.237 1.00 90.81 179 HIS A CA 1
ATOM 1377 C C . HIS A 1 179 ? -9.736 -3.028 7.458 1.00 90.81 179 HIS A C 1
ATOM 1379 O O . HIS A 1 179 ? -9.334 -3.717 8.400 1.00 90.81 179 HIS A O 1
ATOM 1385 N N . VAL A 1 180 ? -9.613 -1.698 7.449 1.00 87.94 180 VAL A N 1
ATOM 1386 C CA . VAL A 1 180 ? -8.953 -0.930 8.521 1.00 87.94 180 VAL A CA 1
ATOM 1387 C C . VAL A 1 180 ? -9.933 -0.503 9.616 1.00 87.94 180 VAL A C 1
ATOM 1389 O O . VAL A 1 180 ? -9.612 -0.638 10.793 1.00 87.94 180 VAL A O 1
ATOM 1392 N N . ALA A 1 181 ? -11.133 -0.037 9.259 1.00 82.75 181 ALA A N 1
ATOM 1393 C CA . ALA A 1 181 ? -12.167 0.371 10.212 1.00 82.75 181 ALA A CA 1
ATOM 1394 C C . ALA A 1 181 ? -13.570 0.006 9.682 1.00 82.75 181 ALA A C 1
ATOM 1396 O O . ALA A 1 181 ? -14.267 0.856 9.110 1.00 82.75 181 ALA A O 1
ATOM 1397 N N . PRO A 1 182 ? -14.005 -1.258 9.850 1.00 76.75 182 PRO A N 1
ATOM 1398 C CA . PRO A 1 182 ? -15.317 -1.688 9.385 1.00 76.75 182 PRO A CA 1
ATOM 1399 C C . PRO A 1 182 ? -16.418 -0.890 10.097 1.00 76.75 182 PRO A C 1
ATOM 1401 O O . PRO A 1 182 ? -16.418 -0.763 11.319 1.00 76.75 182 PRO A O 1
ATOM 1404 N N . GLY A 1 183 ? -17.362 -0.348 9.325 1.00 67.12 183 GLY A N 1
ATOM 1405 C CA . GLY A 1 183 ? -18.496 0.425 9.846 1.00 67.12 183 GLY A CA 1
ATOM 1406 C C . GLY A 1 183 ? -18.303 1.944 9.884 1.00 67.12 183 GLY A C 1
ATOM 1407 O O . GLY A 1 183 ? -19.267 2.650 10.172 1.00 67.12 183 GLY A O 1
ATOM 1408 N N . GLN A 1 184 ? -17.118 2.461 9.546 1.00 74.75 184 GLN A N 1
ATOM 1409 C CA . GLN A 1 184 ? -16.912 3.904 9.397 1.00 74.75 184 GLN A CA 1
ATOM 1410 C C . GLN A 1 184 ? -17.325 4.402 8.011 1.00 74.75 184 GLN A C 1
ATOM 1412 O O . GLN A 1 184 ? -17.159 3.702 7.009 1.00 74.75 184 GLN A O 1
ATOM 1417 N N . SER A 1 185 ? -17.869 5.620 7.938 1.00 71.62 185 SER A N 1
ATOM 1418 C CA . SER A 1 185 ? -18.248 6.221 6.658 1.00 71.62 185 SER A CA 1
ATOM 1419 C C . SER A 1 185 ? -17.134 7.096 6.085 1.00 71.62 185 SER A C 1
ATOM 1421 O O . SER A 1 185 ? -16.577 7.931 6.790 1.00 71.62 185 SER A O 1
ATOM 1423 N N . LEU A 1 186 ? -16.866 6.962 4.783 1.00 72.12 186 LEU A N 1
ATOM 1424 C CA . LEU A 1 186 ? -15.989 7.846 4.003 1.00 72.12 186 LEU A CA 1
ATOM 1425 C C . LEU A 1 186 ? -16.749 9.030 3.361 1.00 72.12 186 LEU A C 1
ATOM 1427 O O . LEU A 1 186 ? -16.311 9.597 2.351 1.00 72.12 186 LEU A O 1
ATOM 1431 N N . GLY A 1 187 ? -17.941 9.369 3.865 1.00 72.19 187 GLY A N 1
ATOM 1432 C CA . GLY A 1 187 ? -18.780 10.433 3.304 1.00 72.19 187 GLY A CA 1
ATOM 1433 C C . GLY A 1 187 ? -19.170 10.161 1.844 1.00 72.19 187 GLY A C 1
ATOM 1434 O O . GLY A 1 187 ? -19.669 9.089 1.514 1.00 72.19 187 GLY A O 1
ATOM 1435 N N . HIS A 1 188 ? -18.924 11.110 0.929 1.00 64.06 188 HIS A N 1
ATOM 1436 C CA . HIS A 1 188 ? -19.261 10.977 -0.506 1.00 64.06 188 HIS A CA 1
ATOM 1437 C C . HIS A 1 188 ? -18.504 9.856 -1.241 1.00 64.06 188 HIS A C 1
ATOM 1439 O O . HIS A 1 188 ? -18.865 9.467 -2.364 1.00 64.06 188 HIS A O 1
ATOM 1445 N N . SER A 1 189 ? -17.439 9.338 -0.628 1.00 62.50 189 SER A N 1
ATOM 1446 C CA . SER A 1 189 ? -16.723 8.181 -1.155 1.00 62.50 189 SER A CA 1
ATOM 1447 C C . SER A 1 189 ? -17.484 6.883 -0.908 1.00 62.50 189 SER A C 1
ATOM 1449 O O . SER A 1 189 ? -17.195 5.909 -1.591 1.00 62.50 189 SER A O 1
ATOM 1451 N N . ASP A 1 190 ? -18.513 6.861 -0.057 1.00 65.31 190 ASP A N 1
ATOM 1452 C CA . ASP A 1 190 ? -19.372 5.695 0.138 1.00 65.31 190 ASP A CA 1
ATOM 1453 C C . ASP A 1 190 ? -20.522 5.624 -0.853 1.00 65.31 190 ASP A C 1
ATOM 1455 O O . ASP A 1 190 ? -21.139 6.620 -1.229 1.00 65.31 190 ASP A O 1
ATOM 1459 N N . LYS A 1 191 ? -20.830 4.401 -1.283 1.00 57.66 191 LYS A N 1
ATOM 1460 C CA . LYS A 1 191 ? -22.136 4.080 -1.861 1.00 57.66 191 LYS A CA 1
ATOM 1461 C C . LYS A 1 191 ? -22.997 3.521 -0.733 1.00 57.66 191 LYS A C 1
ATOM 1463 O O . LYS A 1 191 ? -22.479 2.813 0.123 1.00 57.66 191 LYS A O 1
ATOM 1468 N N . HIS A 1 192 ? -24.296 3.815 -0.737 1.00 41.53 192 HIS A N 1
ATOM 1469 C CA . HIS A 1 192 ? -25.250 3.178 0.171 1.00 41.53 192 HIS A CA 1
ATOM 1470 C C . HIS A 1 192 ? -25.258 1.667 -0.102 1.00 41.53 192 HIS A C 1
ATOM 1472 O O . HIS A 1 192 ? -25.934 1.193 -1.015 1.00 41.53 192 HIS A O 1
ATOM 1478 N N . ALA A 1 193 ? -24.455 0.909 0.640 1.00 42.00 193 ALA A N 1
ATOM 1479 C CA . ALA A 1 193 ? -24.560 -0.537 0.673 1.00 42.00 193 ALA A CA 1
ATOM 1480 C C . ALA A 1 193 ? -25.764 -0.881 1.555 1.00 42.00 193 ALA A C 1
ATOM 1482 O O . ALA A 1 193 ? -25.850 -0.445 2.703 1.00 42.00 193 ALA A O 1
ATOM 1483 N N . LYS A 1 194 ? -26.722 -1.624 0.994 1.00 33.91 194 LYS A N 1
ATOM 1484 C CA . LYS A 1 194 ? -27.863 -2.165 1.736 1.00 33.91 194 LYS A CA 1
ATOM 1485 C C . LYS A 1 194 ? -27.319 -2.978 2.924 1.00 33.91 194 LYS A C 1
ATOM 1487 O O . LYS A 1 194 ? -26.454 -3.825 2.687 1.00 33.91 194 LYS A O 1
ATOM 1492 N N . PRO A 1 195 ? -27.780 -2.735 4.164 1.00 38.19 195 PRO A N 1
ATOM 1493 C CA . PRO A 1 195 ? -27.309 -3.493 5.314 1.00 38.19 195 PRO A CA 1
ATOM 1494 C C . PRO A 1 195 ? -27.572 -4.994 5.098 1.00 38.19 195 PRO A C 1
ATOM 1496 O O . PRO A 1 195 ? -28.566 -5.351 4.451 1.00 38.19 195 PRO A O 1
ATOM 1499 N N . PRO A 1 196 ? -26.682 -5.876 5.589 1.00 42.78 196 PRO A N 1
ATOM 1500 C CA . PRO A 1 196 ? -26.893 -7.316 5.503 1.00 42.78 196 PRO A CA 1
ATOM 1501 C C . PRO A 1 196 ? -28.216 -7.683 6.193 1.00 42.78 196 PRO A C 1
ATOM 1503 O O . PRO A 1 196 ? -28.556 -7.058 7.201 1.00 42.78 196 PRO A O 1
ATOM 1506 N N . PRO A 1 197 ? -28.984 -8.660 5.671 1.00 40.75 197 PRO A N 1
ATOM 1507 C CA . PRO A 1 197 ? -30.231 -9.065 6.307 1.00 40.75 197 PRO A CA 1
ATOM 1508 C C . PRO A 1 197 ? -29.942 -9.536 7.735 1.00 40.75 197 PRO A C 1
ATOM 1510 O O . PRO A 1 197 ? -29.079 -10.394 7.948 1.00 40.75 197 PRO A O 1
ATOM 1513 N N . SER A 1 198 ? -30.647 -8.943 8.701 1.00 51.09 198 SER A N 1
ATOM 1514 C CA . SER A 1 198 ? -30.640 -9.381 10.091 1.00 51.09 198 SER A CA 1
ATOM 1515 C C . SER A 1 198 ? -31.037 -10.853 10.131 1.00 51.09 198 SER A C 1
ATOM 1517 O O . SER A 1 198 ? -32.061 -11.252 9.580 1.00 51.09 198 SER A O 1
ATOM 1519 N N . LYS A 1 199 ? -30.197 -11.686 10.748 1.00 46.50 199 LYS A N 1
ATOM 1520 C CA . LYS A 1 199 ? -30.624 -13.022 11.148 1.00 46.50 199 LYS A CA 1
ATOM 1521 C C . LYS A 1 199 ? -31.522 -12.834 12.358 1.00 46.50 199 LYS A C 1
ATOM 1523 O O . LYS A 1 199 ? -31.019 -12.673 13.468 1.00 46.50 199 LYS A O 1
ATOM 1528 N N . ASP A 1 200 ? -32.823 -12.804 12.118 1.00 53.72 200 ASP A N 1
ATOM 1529 C CA . ASP A 1 200 ? -33.800 -12.942 13.184 1.00 53.72 200 ASP A CA 1
ATOM 1530 C C . ASP A 1 200 ? -33.584 -14.318 13.822 1.00 53.72 200 ASP A C 1
ATOM 1532 O O . ASP A 1 200 ? -33.707 -15.361 13.178 1.00 53.72 200 ASP A O 1
ATOM 1536 N N . VAL A 1 201 ? -33.152 -14.294 15.082 1.00 52.12 201 VAL A N 1
ATOM 1537 C CA . VAL A 1 201 ? -33.217 -15.445 15.975 1.00 52.12 201 VAL A CA 1
ATOM 1538 C C . VAL A 1 201 ? -34.697 -15.662 16.269 1.00 52.12 201 VAL A C 1
ATOM 1540 O O . VAL A 1 201 ? -35.365 -14.786 16.817 1.00 52.12 201 VAL A O 1
ATOM 1543 N N . SER A 1 202 ? -35.211 -16.818 15.872 1.00 45.53 202 SER A N 1
ATOM 1544 C CA . SER A 1 202 ? -36.472 -17.392 16.342 1.00 45.53 202 SER A CA 1
ATOM 1545 C C . SER A 1 202 ? -36.233 -18.855 16.666 1.00 45.53 202 SER A C 1
ATOM 1547 O O . SER A 1 202 ? -35.504 -19.504 15.881 1.00 45.53 202 SER A O 1
#

Organism: NCBI:txid215250

Secondary structure (DSSP, 8-state):
-----------------------HHHHHHHHHHHS--TT------S-S-SSS----PPP-TT-GGGPPPS-SSSPPSSEEEEEEEGGGT-HHHHHHHHHHHHHHSPPPS-SSTTS---TTTTT---SEEEEEEE-SSTTTT-EEEEEE-TTSPPEEEEEHHHHSSPPPHHHHHHHHHHHHSTT---GGG---PPPPPP----

InterPro domains:
  IPR011893 Selenoprotein, Rdx-type [PF10262] (79-178)
  IPR036249 Thioredoxin-like superfamily [SSF52833] (78-187)

Sequence (202 aa):
MKPELTAQEQTTASGQQNAGGQDPNQAAADAYRQAPAAAAAASRTAQDCETGQCVAEEEDPMKPETFTAPLRGPLPDPTIVIEFCDRCRWLHRATWVQTELFLTFQKPH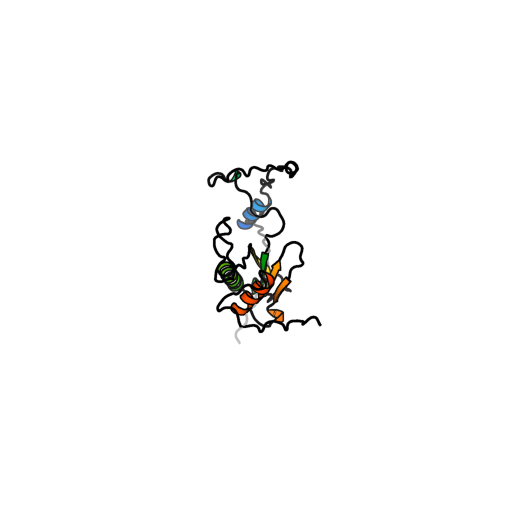DDSQSVAPSKASGGAHIEGIMLLPQTAKQTAGRFRVWLYRNSAAPTLLWDRKVKGAFPELKELKQIVRDHVAPGQSLGHSDKHAKPPPSKDVS

Radius of gyration: 29.44 Å; chains: 1; bounding box: 89×37×107 Å

pLDDT: mean 72.75, std 23.12, range [29.38, 98.5]

Foldseek 3Di:
DDDDDDDDDDDDDDDDDDDDDDDPVNVVVVCVVPPPPVPPPDPPDPPPPPDDDDPQDDQDPVDCVSDDDPDPDDDDPWEKEKEFAVVVVCPVVLVVLVVLQCVQAPDDPDPPPPPQADLQLLNHHHPYYHYHYDHDPVCPGWTWMWIDGPPDDIDTQDTCVVVVHDDDNLSSSVSSSCVRPNPGDSPPSDDPDDDDDDPDDD